Protein 2GTI (pdb70)

InterPro domains:
  IPR001205 RNA-directed RNA polymerase, C-terminal domain [PF00680] (4931-5223)
  IPR002589 Macro domain [PF01661] (1344-1450)
  IPR002589 Macro domain [PS51154] (1311-1482)
  IPR002589 Macro domain [SM00506] (1323-1453)
  IPR002705 Peptidase C30/C16, Betacoronavirus [PF01831] (1085-1332)
  IPR007094 RNA-directed RNA polymerase, catalytic domain [PS50507] (5062-5224)
  IPR008740 Peptidase C30, coronavirus [PF05409] (3362-3640)
  IPR008740 Peptidase C30, coronavirus [PS51442] (3334-3635)
  IPR008740 Peptidase C30, coronavirus [cd21666] (3337-3629)
  IPR009003 Peptidase S1, PA clan [SSF50494] (3334-3633)
  IPR009461 Non-structural protein NSP16, coronavirus-like [PF06460] (6879-7175)
  IPR009466 Non-structural protein 14, coronavirus [PF06471] (5984-6500)
  IPR009469 RNA-dependent RNA polymerase, N-terminal, coronavirus [PF06478] (4469-4816)
  IPR013016 Peptidase C16, coronavirus [PF08715] (1611-1913)
  IPR013016 Peptidase C16, coronavirus [PS51124] (1084-1333)
  IPR013016 Peptidase C16, coronavirus [PS51124] (1678-1937)
  IPR014822 Non-structural protein NSP9, coronavirus [PF08710] (4208-4317)
  IPR014822 Non-structural protein NSP9, coronavirus [PS51951] (4208-4317)
  IPR014828 Non-structural protein NSP7, coronavirus [PF08716] (3922-4010)
  IPR014828 Non-structural protein NSP7, coronavirus [PS51949] (3922-4010)

CATH classification: 3.30.160.820 (+1 more: 3.40.50.11580)

Organism: Murine coronavirus (strain A59) (NCBI:txid11142)

Nearest PDB structures (foldseek):
  2gti-assembly1_A  TM=1.002E+00  e=1.061E-73  Murine hepatitis virus strain A59
  2gth-assembly1_A  TM=1.001E+00  e=2.500E-69  Murine hepatitis virus strain A59
  9bih-assembly1_A  TM=9.359E-01  e=4.020E-42  Severe acute respiratory syndrome coronavirus 2
  6wlc-assembly1_B  TM=9.227E-01  e=9.226E-43  Severe acute respiratory syndrome coronavirus 2
  7n06-assembly1_D  TM=9.340E-01  e=7.243E-42  Severe acute respiratory syndrome coronavirus 2

Structure (mmCIF, N/CA/C/O backbone):
data_2GTI
#
_entry.id   2GTI
#
_cell.length_a   86.356
_cell.length_b   86.356
_cell.length_c   221.103
_cell.angle_alpha   90.00
_cell.angle_beta   90.00
_cell.angle_gamma   120.00
#
_symmetry.space_group_name_H-M   'P 63 2 2'
#
loop_
_entity.id
_entity.type
_entity.pdbx_description
1 polymer 'Replicase polyprotein 1ab'
2 non-polymer 'SULFATE ION'
3 non-polymer GLYCEROL
4 water water
#
loop_
_atom_site.group_PDB
_atom_site.id
_atom_site.type_symbol
_atom_site.label_atom_id
_atom_site.label_alt_id
_atom_site.label_comp_id
_atom_site.label_asym_id
_atom_site.label_entity_id
_atom_site.label_seq_id
_atom_site.pdbx_PDB_ins_code
_atom_site.Cartn_x
_atom_site.Cartn_y
_atom_site.Cartn_z
_atom_site.occupancy
_atom_site.B_iso_or_equiv
_atom_site.auth_seq_id
_atom_site.auth_comp_id
_atom_site.auth_asym_id
_atom_site.auth_atom_id
_atom_site.pdbx_PDB_model_num
ATOM 1 N N . SER A 1 1 ? 24.869 43.421 57.843 1.00 43.38 0 SER A N 1
ATOM 2 C CA . SER A 1 1 ? 24.022 42.453 58.601 1.00 42.39 0 SER A CA 1
ATOM 3 C C . SER A 1 1 ? 22.641 42.348 57.964 1.00 40.94 0 SER A C 1
ATOM 4 O O . SER A 1 1 ? 21.972 43.361 57.741 1.00 43.56 0 SER A O 1
ATOM 7 N N . SER A 1 2 ? 22.224 41.117 57.675 1.00 34.20 1 SER A N 1
ATOM 8 C CA . SER A 1 2 ? 20.927 40.856 57.054 1.00 30.66 1 SER A CA 1
ATOM 9 C C . SER A 1 2 ? 19.781 40.785 58.060 1.00 28.01 1 SER A C 1
ATOM 10 O O . SER A 1 2 ? 19.993 40.617 59.269 1.00 24.06 1 SER A O 1
ATOM 13 N N . LEU A 1 3 ? 18.563 40.900 57.541 1.00 25.69 2 LEU A N 1
ATOM 14 C CA . LEU A 1 3 ? 17.363 40.829 58.362 1.00 24.47 2 LEU A CA 1
ATOM 15 C C . LEU A 1 3 ? 17.341 39.537 59.192 1.00 24.52 2 LEU A C 1
ATOM 16 O O . LEU A 1 3 ? 17.218 39.578 60.421 1.00 24.53 2 LEU A O 1
ATOM 21 N N . GLU A 1 4 ? 17.467 38.397 58.519 1.00 22.77 3 GLU A N 1
ATOM 22 C CA . GLU A 1 4 ? 17.457 37.095 59.189 1.00 24.40 3 GLU A CA 1
ATOM 23 C C . GLU A 1 4 ? 18.509 36.939 60.280 1.00 24.82 3 GLU A C 1
ATOM 24 O O . GLU A 1 4 ? 18.237 36.325 61.320 1.00 24.23 3 GLU A O 1
ATOM 30 N N . ASN A 1 5 ? 19.705 37.483 60.045 1.00 23.72 4 ASN A N 1
ATOM 31 C CA . ASN A 1 5 ? 20.794 37.399 61.020 1.00 23.80 4 ASN A CA 1
ATOM 32 C C . ASN A 1 5 ? 20.506 38.334 62.192 1.00 22.71 4 ASN A C 1
ATOM 33 O O . ASN A 1 5 ? 20.716 37.974 63.348 1.00 21.61 4 ASN A O 1
ATOM 38 N N . VAL A 1 6 ? 20.034 39.539 61.877 1.00 23.16 5 VAL A N 1
ATOM 39 C CA . VAL A 1 6 ? 19.680 40.523 62.891 1.00 21.32 5 VAL A CA 1
ATOM 40 C C . VAL A 1 6 ? 18.609 39.949 63.822 1.00 22.01 5 VAL A C 1
ATOM 41 O O . VAL A 1 6 ? 18.708 40.053 65.048 1.00 22.39 5 VAL A O 1
ATOM 45 N N . VAL A 1 7 ? 17.577 39.358 63.233 1.00 21.08 6 VAL A N 1
ATOM 46 C CA . VAL A 1 7 ? 16.501 38.775 64.018 1.00 23.29 6 VAL A CA 1
ATOM 47 C C . VAL A 1 7 ? 17.026 37.590 64.843 1.00 23.38 6 VAL A C 1
ATOM 48 O O . VAL A 1 7 ? 16.608 37.386 65.978 1.00 22.78 6 VAL A O 1
ATOM 52 N N . TYR A 1 8 ? 17.945 36.822 64.265 1.00 22.89 7 TYR A N 1
ATOM 53 C CA . TYR A 1 8 ? 18.534 35.686 64.961 1.00 23.88 7 TYR A CA 1
ATOM 54 C C . TYR A 1 8 ? 19.281 36.200 66.182 1.00 23.78 7 TYR A C 1
ATOM 55 O O . TYR A 1 8 ? 19.196 35.613 67.256 1.00 21.50 7 TYR A O 1
ATOM 64 N N . ASN A 1 9 ? 20.022 37.294 66.006 1.00 24.82 8 ASN A N 1
ATOM 65 C CA . ASN A 1 9 ? 20.771 37.888 67.110 1.00 25.54 8 ASN A CA 1
ATOM 66 C C . ASN A 1 9 ? 19.807 38.432 68.174 1.00 26.29 8 ASN A C 1
ATOM 67 O O . ASN A 1 9 ? 19.981 38.187 69.371 1.00 24.24 8 ASN A O 1
ATOM 72 N N . LEU A 1 10 ? 18.791 39.171 67.736 1.00 27.12 9 LEU A N 1
ATOM 73 C CA . LEU A 1 10 ? 17.825 39.748 68.664 1.00 28.37 9 LEU A CA 1
ATOM 74 C C . LEU A 1 10 ? 17.162 38.661 69.508 1.00 29.57 9 LEU A C 1
ATOM 75 O O . LEU A 1 10 ? 17.037 38.798 70.720 1.00 31.55 9 LEU A O 1
ATOM 80 N N . VAL A 1 11 ? 16.748 37.574 68.867 1.00 30.06 10 VAL A N 1
ATOM 81 C CA . VAL A 1 11 ? 16.101 36.483 69.584 1.00 31.39 10 VAL A CA 1
ATOM 82 C C . VAL A 1 11 ? 17.005 35.720 70.555 1.00 31.74 10 VAL A C 1
ATOM 83 O O . VAL A 1 11 ? 16.574 35.390 71.657 1.00 32.53 10 VAL A O 1
ATOM 87 N N . ASN A 1 12 ? 18.252 35.450 70.168 1.00 31.66 11 ASN A N 1
ATOM 88 C CA . ASN A 1 12 ? 19.157 34.691 71.034 1.00 32.71 11 ASN A CA 1
ATOM 89 C C . ASN A 1 12 ? 20.066 35.466 71.988 1.00 33.94 11 ASN A C 1
ATOM 90 O O . ASN A 1 12 ? 20.502 34.921 73.005 1.00 33.61 11 ASN A O 1
ATOM 95 N N . ALA A 1 13 ? 20.362 36.720 71.671 1.00 33.15 12 ALA A N 1
ATOM 96 C CA . ALA A 1 13 ? 21.244 37.511 72.518 1.00 32.40 12 ALA A CA 1
ATOM 97 C C . ALA A 1 13 ? 20.591 38.782 73.059 1.00 32.07 12 ALA A C 1
ATOM 98 O O . ALA A 1 13 ? 21.140 39.451 73.930 1.00 33.95 12 ALA A O 1
ATOM 100 N N . GLY A 1 14 ? 19.414 39.117 72.555 1.00 31.49 13 GLY A N 1
ATOM 101 C CA . GLY A 1 14 ? 18.759 40.319 73.032 1.00 30.28 13 GLY A CA 1
ATOM 102 C C . GLY A 1 14 ? 19.238 41.553 72.290 1.00 30.19 13 GLY A C 1
ATOM 103 O O . GLY A 1 14 ? 18.615 42.615 72.376 1.00 29.76 13 GLY A O 1
ATOM 104 N N . HIS A 1 15 ? 20.350 41.414 71.570 1.00 28.53 14 HIS A N 1
ATOM 105 C CA . HIS A 1 15 ? 20.915 42.509 70.777 1.00 30.41 14 HIS A CA 1
ATOM 106 C C . HIS A 1 15 ? 21.916 41.924 69.787 1.00 29.63 14 HIS A C 1
ATOM 107 O O . HIS A 1 15 ? 22.231 40.738 69.846 1.00 29.98 14 HIS A O 1
ATOM 114 N N . PHE A 1 16 ? 22.428 42.752 68.888 1.00 29.45 15 PHE A N 1
ATOM 115 C CA . PHE A 1 16 ? 23.369 42.272 67.883 1.00 31.60 15 PHE A CA 1
ATOM 116 C C . PHE A 1 16 ? 24.751 41.945 68.451 1.00 32.85 15 PHE A C 1
ATOM 117 O O . PHE A 1 16 ? 25.479 42.838 68.887 1.00 30.83 15 PHE A O 1
ATOM 125 N N . ASP A 1 17 ? 25.098 40.661 68.427 1.00 35.34 16 ASP A N 1
ATOM 126 C CA . ASP A 1 17 ? 26.377 40.160 68.930 1.00 38.91 16 ASP A CA 1
ATOM 127 C C . ASP A 1 17 ? 27.384 39.960 67.813 1.00 39.41 16 ASP A C 1
ATOM 128 O O . ASP A 1 17 ? 28.588 39.909 68.056 1.00 41.03 16 ASP A O 1
ATOM 133 N N . GLY A 1 18 ? 26.886 39.831 66.589 1.00 37.90 17 GLY A N 1
ATOM 134 C CA . GLY A 1 18 ? 27.764 39.610 65.457 1.00 37.03 17 GLY A CA 1
ATOM 135 C C . GLY A 1 18 ? 27.849 38.117 65.191 1.00 37.14 17 GLY A C 1
ATOM 136 O O . GLY A 1 18 ? 28.558 37.671 64.290 1.00 37.58 17 GLY A O 1
ATOM 137 N N . ARG A 1 19 ? 27.115 37.344 65.986 1.00 35.97 18 ARG A N 1
ATOM 138 C CA . ARG A 1 19 ? 27.094 35.896 65.850 1.00 34.96 18 ARG A CA 1
ATOM 139 C C . ARG A 1 19 ? 26.372 35.480 64.574 1.00 34.96 18 ARG A C 1
ATOM 140 O O . ARG A 1 19 ? 25.495 36.196 64.085 1.00 33.93 18 ARG A O 1
ATOM 148 N N . ALA A 1 20 ? 26.741 34.315 64.048 1.00 33.29 19 ALA A N 1
ATOM 149 C CA . ALA A 1 20 ? 26.147 33.793 62.826 1.00 32.91 19 ALA A CA 1
ATOM 150 C C . ALA A 1 20 ? 24.863 33.036 63.120 1.00 33.10 19 ALA A C 1
ATOM 151 O O . ALA A 1 20 ? 24.663 32.536 64.228 1.00 33.07 19 ALA A O 1
ATOM 153 N N . GLY A 1 21 ? 23.998 32.953 62.114 1.00 32.15 20 GLY A N 1
ATOM 154 C CA . GLY A 1 21 ? 22.729 32.266 62.269 1.00 31.01 20 GLY A CA 1
ATOM 155 C C . GLY A 1 21 ? 21.612 33.019 61.566 1.00 30.38 20 GLY A C 1
ATOM 156 O O . GLY A 1 21 ? 21.755 34.203 61.248 1.00 30.42 20 GLY A O 1
ATOM 157 N N . GLU A 1 22 ? 20.497 32.333 61.332 1.00 29.14 21 GLU A N 1
ATOM 158 C CA . GLU A 1 22 ? 19.351 32.928 60.657 1.00 28.86 21 GLU A CA 1
ATOM 159 C C . GLU A 1 22 ? 18.022 32.355 61.121 1.00 28.48 21 GLU A C 1
ATOM 160 O O . GLU A 1 22 ? 17.910 31.173 61.423 1.00 27.38 21 GLU A O 1
ATOM 166 N N . LEU A 1 23 ? 17.012 33.215 61.161 1.00 27.66 22 LEU A N 1
ATOM 167 C CA . LEU A 1 23 ? 15.668 32.823 61.555 1.00 27.58 22 LEU A CA 1
ATOM 168 C C . LEU A 1 23 ? 14.737 33.270 60.436 1.00 26.93 22 LEU A C 1
ATOM 169 O O . LEU A 1 23 ? 14.830 34.407 59.971 1.00 27.35 22 LEU A O 1
ATOM 174 N N . PRO A 1 24 ? 13.841 32.383 59.973 1.00 24.01 23 PRO A N 1
ATOM 175 C CA . PRO A 1 24 ? 12.933 32.810 58.899 1.00 23.43 23 PRO A CA 1
ATOM 176 C C . PRO A 1 24 ? 12.110 33.982 59.438 1.00 22.26 23 PRO A C 1
ATOM 177 O O . PRO A 1 24 ? 11.612 33.918 60.569 1.00 20.48 23 PRO A O 1
ATOM 181 N N . CYS A 1 25 ? 11.976 35.037 58.633 1.00 23.47 24 CYS A N 1
ATOM 182 C CA . CYS A 1 25 ? 11.233 36.234 59.032 1.00 24.14 24 CYS A CA 1
ATOM 183 C C . CYS A 1 25 ? 10.209 36.712 58.022 1.00 22.25 24 CYS A C 1
ATOM 184 O O . CYS A 1 25 ? 10.253 36.382 56.839 1.00 22.04 24 CYS A O 1
ATOM 187 N N . ALA A 1 26 ? 9.304 37.541 58.513 1.00 21.84 25 ALA A N 1
ATOM 188 C CA . ALA A 1 26 ? 8.274 38.136 57.689 1.00 22.37 25 ALA A CA 1
ATOM 189 C C . ALA A 1 26 ? 8.070 39.549 58.225 1.00 21.62 25 ALA A C 1
ATOM 190 O O . ALA A 1 26 ? 8.002 39.761 59.439 1.00 20.60 25 ALA A O 1
ATOM 192 N N . VAL A 1 27 ? 8.028 40.517 57.320 1.00 20.36 26 VAL A N 1
ATOM 193 C CA . VAL A 1 27 ? 7.789 41.896 57.707 1.00 20.19 26 VAL A CA 1
ATOM 194 C C . VAL A 1 27 ? 6.354 42.207 57.277 1.00 20.02 26 VAL A C 1
ATOM 195 O O . VAL A 1 27 ? 5.999 42.038 56.108 1.00 17.23 26 VAL A O 1
ATOM 199 N N . ILE A 1 28 ? 5.523 42.633 58.223 1.00 21.09 27 ILE A N 1
ATOM 200 C CA . ILE A 1 28 ? 4.131 42.974 57.921 1.00 21.63 27 ILE A CA 1
ATOM 201 C C . ILE A 1 28 ? 3.776 44.290 58.602 1.00 22.59 27 ILE A C 1
ATOM 202 O O . ILE A 1 28 ? 3.569 44.325 59.818 1.00 23.37 27 ILE A O 1
ATOM 207 N N . GLY A 1 29 ? 3.703 45.369 57.821 1.00 22.57 28 GLY A N 1
ATOM 208 C CA . GLY A 1 29 ? 3.403 46.672 58.395 1.00 22.57 28 GLY A CA 1
ATOM 209 C C . GLY A 1 29 ? 4.541 47.049 59.336 1.00 23.82 28 GLY A C 1
ATOM 210 O O . GLY A 1 29 ? 5.700 47.083 58.927 1.00 20.60 28 GLY A O 1
ATOM 211 N N . GLU A 1 30 ? 4.240 47.323 60.599 1.00 24.20 29 GLU A N 1
ATOM 212 C CA . GLU A 1 30 ? 5.317 47.667 61.514 1.00 26.95 29 GLU A CA 1
ATOM 213 C C . GLU A 1 30 ? 5.737 46.467 62.360 1.00 24.68 29 GLU A C 1
ATOM 214 O O . GLU A 1 30 ? 6.502 46.600 63.309 1.00 24.55 29 GLU A O 1
ATOM 220 N N . LYS A 1 31 ? 5.249 45.291 61.974 1.00 24.79 30 LYS A N 1
ATOM 221 C CA . LYS A 1 31 ? 5.538 44.035 62.666 1.00 21.72 30 LYS A CA 1
ATOM 222 C C . LYS A 1 31 ? 6.641 43.213 62.007 1.00 21.31 30 LYS A C 1
ATOM 223 O O . LYS A 1 31 ? 6.663 43.057 60.780 1.00 19.91 30 LYS A O 1
ATOM 229 N N . VAL A 1 32 ? 7.557 42.695 62.823 1.00 20.74 31 VAL A N 1
ATOM 230 C CA . VAL A 1 32 ? 8.601 41.796 62.331 1.00 21.33 31 VAL A CA 1
ATOM 231 C C . VAL A 1 32 ? 8.225 40.449 62.957 1.00 22.34 31 VAL A C 1
ATOM 232 O O . VAL A 1 32 ? 8.173 40.327 64.186 1.00 21.14 31 VAL A O 1
ATOM 236 N N . ILE A 1 33 ? 7.948 39.458 62.114 1.00 22.50 32 ILE A N 1
ATOM 237 C CA . ILE A 1 33 ? 7.543 38.129 62.570 1.00 24.95 32 ILE A CA 1
ATOM 238 C C . ILE A 1 33 ? 8.634 37.098 62.355 1.00 25.39 32 ILE A C 1
ATOM 239 O O . ILE A 1 33 ? 9.138 36.952 61.242 1.00 28.07 32 ILE A O 1
ATOM 244 N N . ALA A 1 34 ? 8.998 36.379 63.411 1.00 23.90 33 ALA A N 1
ATOM 245 C CA . ALA A 1 34 ? 10.018 35.344 63.292 1.00 24.02 33 ALA A CA 1
ATOM 246 C C . ALA A 1 34 ? 9.358 33.994 63.460 1.00 25.42 33 ALA A C 1
ATOM 247 O O . ALA A 1 34 ? 8.423 33.854 64.245 1.00 24.48 33 ALA A O 1
ATOM 249 N N . LYS A 1 35 ? 9.835 33.007 62.712 1.00 28.87 34 LYS A N 1
ATOM 250 C CA . LYS A 1 35 ? 9.300 31.662 62.822 1.00 31.93 34 LYS A CA 1
ATOM 251 C C . LYS A 1 35 ? 10.219 30.942 63.799 1.00 33.20 34 LYS A C 1
ATOM 252 O O . LYS A 1 35 ? 11.370 30.642 63.484 1.00 34.03 34 LYS A O 1
ATOM 258 N N . ILE A 1 36 ? 9.711 30.697 64.999 1.00 33.42 35 ILE A N 1
ATOM 259 C CA . ILE A 1 36 ? 10.481 30.029 66.035 1.00 37.47 35 ILE A CA 1
ATOM 260 C C . ILE A 1 36 ? 9.790 28.731 66.433 1.00 38.94 35 ILE A C 1
ATOM 261 O O . ILE A 1 36 ? 8.656 28.748 66.905 1.00 39.59 35 ILE A O 1
ATOM 266 N N . GLN A 1 37 ? 10.481 27.611 66.239 1.00 41.91 36 GLN A N 1
ATOM 267 C CA . GLN A 1 37 ? 9.928 26.302 66.555 1.00 43.78 36 GLN A CA 1
ATOM 268 C C . GLN A 1 37 ? 8.622 26.122 65.794 1.00 43.97 36 GLN A C 1
ATOM 269 O O . GLN A 1 37 ? 7.608 25.712 66.363 1.00 45.55 36 GLN A O 1
ATOM 275 N N . ASN A 1 38 ? 8.659 26.448 64.505 1.00 42.50 37 ASN A N 1
ATOM 276 C CA . ASN A 1 38 ? 7.502 26.329 63.625 1.00 41.02 37 ASN A CA 1
ATOM 277 C C . ASN A 1 38 ? 6.314 27.196 64.045 1.00 38.60 37 ASN A C 1
ATOM 278 O O . ASN A 1 38 ? 5.195 27.005 63.564 1.00 38.92 37 ASN A O 1
ATOM 283 N N . GLU A 1 39 ? 6.562 28.146 64.940 1.00 35.54 38 GLU A N 1
ATOM 284 C CA . GLU A 1 39 ? 5.520 29.050 65.422 1.00 32.03 38 GLU A CA 1
ATOM 285 C C . GLU A 1 39 ? 5.884 30.471 64.990 1.00 30.05 38 GLU A C 1
ATOM 286 O O . GLU A 1 39 ? 7.061 30.821 64.943 1.00 29.40 38 GLU A O 1
ATOM 292 N N . ASP A 1 40 ? 4.883 31.287 64.678 1.00 28.31 39 ASP A N 1
ATOM 293 C CA . ASP A 1 40 ? 5.139 32.669 64.267 1.00 28.53 39 ASP A CA 1
ATOM 294 C C . ASP A 1 40 ? 4.941 33.621 65.437 1.00 28.03 39 ASP A C 1
ATOM 295 O O . ASP A 1 40 ? 3.876 33.656 66.048 1.00 28.02 39 ASP A O 1
ATOM 300 N N . VAL A 1 41 ? 5.973 34.400 65.743 1.00 27.19 40 VAL A N 1
ATOM 301 C CA . VAL A 1 41 ? 5.905 35.338 66.856 1.00 26.52 40 VAL A CA 1
ATOM 302 C C . VAL A 1 41 ? 6.426 36.727 66.502 1.00 26.29 40 VAL A C 1
ATOM 303 O O . VAL A 1 41 ? 7.454 36.868 65.834 1.00 23.30 40 VAL A O 1
ATOM 307 N N . VAL A 1 42 ? 5.700 37.752 66.938 1.00 26.68 41 VAL A N 1
ATOM 308 C CA . VAL A 1 42 ? 6.109 39.131 66.693 1.00 26.56 41 VAL A CA 1
ATOM 309 C C . VAL A 1 42 ? 7.243 39.461 67.661 1.00 26.43 41 VAL A C 1
ATOM 310 O O . VAL A 1 42 ? 7.052 39.451 68.877 1.00 27.31 41 VAL A O 1
ATOM 314 N N . VAL A 1 43 ? 8.422 39.742 67.119 1.00 23.76 42 VAL A N 1
ATOM 315 C CA . VAL A 1 43 ? 9.588 40.060 67.934 1.00 22.32 42 VAL A CA 1
ATOM 316 C C . VAL A 1 43 ? 9.913 41.555 67.956 1.00 23.48 42 VAL A C 1
ATOM 317 O O . VAL A 1 43 ? 10.728 41.998 68.760 1.00 26.04 42 VAL A O 1
ATOM 321 N N . PHE A 1 44 ? 9.276 42.330 67.080 1.00 23.21 43 PHE A N 1
ATOM 322 C CA . PHE A 1 44 ? 9.521 43.771 67.021 1.00 22.94 43 PHE A CA 1
ATOM 323 C C . PHE A 1 44 ? 8.341 44.531 66.424 1.00 22.40 43 PHE A C 1
ATOM 324 O O . PHE A 1 44 ? 7.738 44.098 65.445 1.00 19.90 43 PHE A O 1
ATOM 332 N N . LYS A 1 45 ? 8.037 45.678 67.026 1.00 22.62 44 LYS A N 1
ATOM 333 C CA . LYS A 1 45 ? 6.938 46.543 66.604 1.00 24.03 44 LYS A CA 1
ATOM 334 C C . LYS A 1 45 ? 7.561 47.913 66.318 1.00 22.64 44 LYS A C 1
ATOM 335 O O . LYS A 1 45 ? 8.071 48.577 67.220 1.00 16.70 44 LYS A O 1
ATOM 341 N N . ASN A 1 46 ? 7.508 48.322 65.056 1.00 20.82 45 ASN A N 1
ATOM 342 C CA . ASN A 1 46 ? 8.110 49.569 64.620 1.00 23.28 45 ASN A CA 1
ATOM 343 C C . ASN A 1 46 ? 7.315 50.841 64.886 1.00 24.36 45 ASN A C 1
ATOM 344 O O . ASN A 1 46 ? 6.261 51.071 64.288 1.00 23.95 45 ASN A O 1
ATOM 349 N N . ASN A 1 47 ? 7.844 51.671 65.777 1.00 27.83 46 ASN A N 1
ATOM 350 C CA . ASN A 1 47 ? 7.231 52.949 66.105 1.00 30.37 46 ASN A CA 1
ATOM 351 C C . ASN A 1 47 ? 8.237 54.038 65.753 1.00 29.88 46 ASN A C 1
ATOM 352 O O . ASN A 1 47 ? 8.225 55.132 66.311 1.00 30.16 46 ASN A O 1
ATOM 357 N N . THR A 1 48 ? 9.113 53.719 64.811 1.00 29.37 47 THR A N 1
ATOM 358 C CA . THR A 1 48 ? 10.127 54.661 64.371 1.00 29.48 47 THR A CA 1
ATOM 359 C C . THR A 1 48 ? 9.746 55.194 62.993 1.00 30.74 47 THR A C 1
ATOM 360 O O . THR A 1 48 ? 8.770 54.746 62.390 1.00 30.08 47 THR A O 1
ATOM 364 N N . PRO A 1 49 ? 10.507 56.172 62.482 1.00 31.45 48 PRO A N 1
ATOM 365 C CA . PRO A 1 49 ? 10.221 56.739 61.161 1.00 30.76 48 PRO A CA 1
ATOM 366 C C . PRO A 1 49 ? 10.914 55.949 60.053 1.00 29.96 48 PRO A C 1
ATOM 367 O O . PRO A 1 49 ? 10.787 56.276 58.876 1.00 29.76 48 PRO A O 1
ATOM 371 N N . PHE A 1 50 ? 11.637 54.903 60.444 1.00 29.49 49 PHE A N 1
ATOM 372 C CA . PHE A 1 50 ? 12.381 54.059 59.504 1.00 28.16 49 PHE A CA 1
ATOM 373 C C . PHE A 1 50 ? 11.589 52.868 58.970 1.00 26.15 49 PHE A C 1
ATOM 374 O O . PHE A 1 50 ? 10.581 52.463 59.554 1.00 24.85 49 PHE A O 1
ATOM 382 N N . PRO A 1 51 ? 12.039 52.296 57.837 1.00 24.60 50 PRO A N 1
ATOM 383 C CA . PRO A 1 51 ? 11.339 51.133 57.283 1.00 23.65 50 PRO A CA 1
ATOM 384 C C . PRO A 1 51 ? 11.445 50.059 58.377 1.00 22.36 50 PRO A C 1
ATOM 385 O O . PRO A 1 51 ? 12.449 49.995 59.092 1.00 21.53 50 PRO A O 1
ATOM 389 N N . THR A 1 52 ? 10.419 49.232 58.512 1.00 19.83 51 THR A N 1
ATOM 390 C CA . THR A 1 52 ? 10.391 48.210 59.555 1.00 20.36 51 THR A CA 1
ATOM 391 C C . THR A 1 52 ? 11.630 47.314 59.672 1.00 20.82 51 THR A C 1
ATOM 392 O O . THR A 1 52 ? 12.167 47.135 60.775 1.00 19.04 51 THR A O 1
ATOM 396 N N . ASN A 1 53 ? 12.096 46.771 58.552 1.00 19.95 52 ASN A N 1
ATOM 397 C CA . ASN A 1 53 ? 13.258 45.895 58.575 1.00 20.29 52 ASN A CA 1
ATOM 398 C C . ASN A 1 53 ? 14.500 46.667 58.997 1.00 22.03 52 ASN A C 1
ATOM 399 O O . ASN A 1 53 ? 15.405 46.103 59.607 1.00 22.28 52 ASN A O 1
ATOM 404 N N . VAL A 1 54 ? 14.545 47.959 58.676 1.00 22.02 53 VAL A N 1
ATOM 405 C CA . VAL A 1 54 ? 15.694 48.781 59.052 1.00 23.24 53 VAL A CA 1
ATOM 406 C C . VAL A 1 54 ? 15.615 49.126 60.544 1.00 22.45 53 VAL A C 1
ATOM 407 O O . VAL A 1 54 ? 16.635 49.186 61.240 1.00 22.32 53 VAL A O 1
ATOM 411 N N . ALA A 1 55 ? 14.396 49.346 61.023 1.00 22.21 54 ALA A N 1
ATOM 412 C CA . ALA A 1 55 ? 14.159 49.692 62.420 1.00 22.32 54 ALA A CA 1
ATOM 413 C C . ALA A 1 55 ? 14.582 48.591 63.389 1.00 21.89 54 ALA A C 1
ATOM 414 O O . ALA A 1 55 ? 15.146 48.872 64.444 1.00 22.31 54 ALA A O 1
ATOM 416 N N . VAL A 1 56 ? 14.314 47.338 63.037 1.00 22.77 55 VAL A N 1
ATOM 417 C CA . VAL A 1 56 ? 14.681 46.237 63.918 1.00 20.77 55 VAL A CA 1
ATOM 418 C C . VAL A 1 56 ? 16.197 46.059 63.960 1.00 21.44 55 VAL A C 1
ATOM 419 O O . VAL A 1 56 ? 16.754 45.630 64.976 1.00 21.98 55 VAL A O 1
ATOM 423 N N . GLU A 1 57 ? 16.871 46.401 62.867 1.00 21.41 56 GLU A N 1
ATOM 424 C CA . GLU A 1 57 ? 18.325 46.292 62.837 1.00 22.11 56 GLU A CA 1
ATOM 425 C C . GLU A 1 57 ? 18.921 47.338 63.776 1.00 21.45 56 GLU A C 1
ATOM 426 O O . GLU A 1 57 ? 19.873 47.059 64.500 1.00 19.29 56 GLU A O 1
ATOM 432 N N . LEU A 1 58 ? 18.352 48.542 63.747 1.00 21.17 57 LEU A N 1
ATOM 433 C CA . LEU A 1 58 ? 18.825 49.641 64.589 1.00 22.45 57 LEU A CA 1
ATOM 434 C C . LEU A 1 58 ? 18.557 49.368 66.060 1.00 21.75 57 LEU A C 1
ATOM 435 O O . LEU A 1 58 ? 19.366 49.711 66.919 1.00 21.64 57 LEU A O 1
ATOM 440 N N . PHE A 1 59 ? 17.411 48.767 66.354 1.00 21.55 58 PHE A N 1
ATOM 441 C CA . PHE A 1 59 ? 17.086 48.454 67.737 1.00 21.96 58 PHE A CA 1
ATOM 442 C C . PHE A 1 59 ? 18.048 47.365 68.231 1.00 21.27 58 PHE A C 1
ATOM 443 O O . PHE A 1 59 ? 18.594 47.452 69.328 1.00 20.70 58 PHE A O 1
ATOM 451 N N . ALA A 1 60 ? 18.260 46.342 67.409 1.00 21.75 59 ALA A N 1
ATOM 452 C CA . ALA A 1 60 ? 19.154 45.251 67.787 1.00 21.17 59 ALA A CA 1
ATOM 453 C C . ALA A 1 60 ? 20.571 45.760 68.032 1.00 20.64 59 ALA A C 1
ATOM 454 O O . ALA A 1 60 ? 21.292 45.215 68.862 1.00 20.41 59 ALA A O 1
ATOM 456 N N . LYS A 1 61 ? 20.965 46.811 67.319 1.00 19.86 60 LYS A N 1
ATOM 457 C CA . LYS A 1 61 ? 22.308 47.353 67.474 1.00 21.69 60 LYS A CA 1
ATOM 458 C C . LYS A 1 61 ? 22.398 48.439 68.534 1.00 22.67 60 LYS A C 1
ATOM 459 O O . LYS A 1 61 ? 23.445 49.042 68.725 1.00 22.02 60 LYS A O 1
ATOM 465 N N . ARG A 1 62 ? 21.292 48.680 69.225 1.00 22.97 61 ARG A N 1
ATOM 466 C CA . ARG A 1 62 ? 21.250 49.698 70.258 1.00 23.55 61 ARG A CA 1
ATOM 467 C C . ARG A 1 62 ? 22.321 49.469 71.320 1.00 24.71 61 ARG A C 1
ATOM 468 O O . ARG A 1 62 ? 22.747 48.338 71.580 1.00 21.29 61 ARG A O 1
ATOM 476 N N . SER A 1 63 ? 22.747 50.561 71.935 1.00 22.85 62 SER A N 1
ATOM 477 C CA . SER A 1 63 ? 23.737 50.490 72.991 1.00 26.47 62 SER A CA 1
ATOM 478 C C . SER A 1 63 ? 23.106 49.867 74.228 1.00 23.91 62 SER A C 1
ATOM 479 O O . SER A 1 63 ? 22.022 50.271 74.641 1.00 24.45 62 SER A O 1
ATOM 482 N N . ILE A 1 64 ? 23.764 48.871 74.811 1.00 23.69 63 ILE A N 1
ATOM 483 C CA . ILE A 1 64 ? 23.226 48.254 76.022 1.00 24.00 63 ILE A CA 1
ATOM 484 C C . ILE A 1 64 ? 24.127 48.540 77.218 1.00 24.03 63 ILE A C 1
ATOM 485 O O . ILE A 1 64 ? 24.019 47.906 78.267 1.00 23.44 63 ILE A O 1
ATOM 490 N N . ARG A 1 65 ? 25.024 49.507 77.050 1.00 23.40 64 ARG A N 1
ATOM 491 C CA . ARG A 1 65 ? 25.926 49.908 78.122 1.00 23.47 64 ARG A CA 1
ATOM 492 C C . ARG A 1 65 ? 25.367 51.231 78.672 1.00 22.24 64 ARG A C 1
ATOM 493 O O . ARG A 1 65 ? 24.577 51.905 78.002 1.00 20.77 64 ARG A O 1
ATOM 501 N N . PRO A 1 66 ? 25.762 51.616 79.897 1.00 21.09 65 PRO A N 1
ATOM 502 C CA . PRO A 1 66 ? 25.269 52.865 80.492 1.00 19.79 65 PRO A CA 1
ATOM 503 C C . PRO A 1 66 ? 25.836 54.090 79.781 1.00 20.29 65 PRO A C 1
ATOM 504 O O . PRO A 1 66 ? 27.012 54.104 79.403 1.00 20.28 65 PRO A O 1
ATOM 508 N N . HIS A 1 67 ? 25.009 55.119 79.616 1.00 19.90 66 HIS A N 1
ATOM 509 C CA . HIS A 1 67 ? 25.439 56.351 78.959 1.00 19.71 66 HIS A CA 1
ATOM 510 C C . HIS A 1 67 ? 24.682 57.547 79.534 1.00 19.97 66 HIS A C 1
ATOM 511 O O . HIS A 1 67 ? 23.644 57.378 80.185 1.00 21.69 66 HIS A O 1
ATOM 518 N N . PRO A 1 68 ? 25.206 58.771 79.325 1.00 18.85 67 PRO A N 1
ATOM 519 C CA . PRO A 1 68 ? 24.563 59.988 79.827 1.00 18.23 67 PRO A CA 1
ATOM 520 C C . PRO A 1 68 ? 23.138 60.076 79.312 1.00 20.94 67 PRO A C 1
ATOM 521 O O . PRO A 1 68 ? 22.862 59.700 78.164 1.00 19.70 67 PRO A O 1
ATOM 525 N N . GLU A 1 69 ? 22.232 60.577 80.148 1.00 21.45 68 GLU A N 1
ATOM 526 C CA . GLU A 1 69 ? 20.843 60.708 79.737 1.00 22.04 68 GLU A CA 1
ATOM 527 C C . GLU A 1 69 ? 20.751 61.548 78.483 1.00 21.51 68 GLU A C 1
ATOM 528 O O . GLU A 1 69 ? 21.445 62.554 78.342 1.00 21.82 68 GLU A O 1
ATOM 534 N N . LEU A 1 70 ? 19.879 61.127 77.575 1.00 21.41 69 LEU A N 1
ATOM 535 C CA . LEU A 1 70 ? 19.714 61.790 76.291 1.00 21.00 69 LEU A CA 1
ATOM 536 C C . LEU A 1 70 ? 19.375 63.278 76.307 1.00 22.09 69 LEU A C 1
ATOM 537 O O . LEU A 1 70 ? 19.677 63.996 75.346 1.00 20.51 69 LEU A O 1
ATOM 542 N N . LYS A 1 71 ? 18.751 63.753 77.379 1.00 19.94 70 LYS A N 1
ATOM 543 C CA . LYS A 1 71 ? 18.408 65.164 77.441 1.00 19.75 70 LYS A CA 1
ATOM 544 C C . LYS A 1 71 ? 19.672 66.021 77.401 1.00 19.39 70 LYS A C 1
ATOM 545 O O . LYS A 1 71 ? 19.640 67.169 76.957 1.00 19.11 70 LYS A O 1
ATOM 551 N N . LEU A 1 72 ? 20.784 65.454 77.857 1.00 19.15 71 LEU A N 1
ATOM 552 C CA . LEU A 1 72 ? 22.059 66.171 77.856 1.00 20.17 71 LEU A CA 1
ATOM 553 C C . LEU A 1 72 ? 22.563 66.348 76.422 1.00 21.58 71 LEU A C 1
ATOM 554 O O . LEU A 1 72 ? 23.017 67.428 76.041 1.00 23.42 71 LEU A O 1
ATOM 559 N N . PHE A 1 73 ? 22.486 65.286 75.628 1.00 22.57 72 PHE A N 1
ATOM 560 C CA . PHE A 1 73 ? 22.935 65.365 74.245 1.00 22.16 72 PHE A CA 1
ATOM 561 C C . PHE A 1 73 ? 22.064 66.315 73.446 1.00 22.17 72 PHE A C 1
ATOM 562 O O . 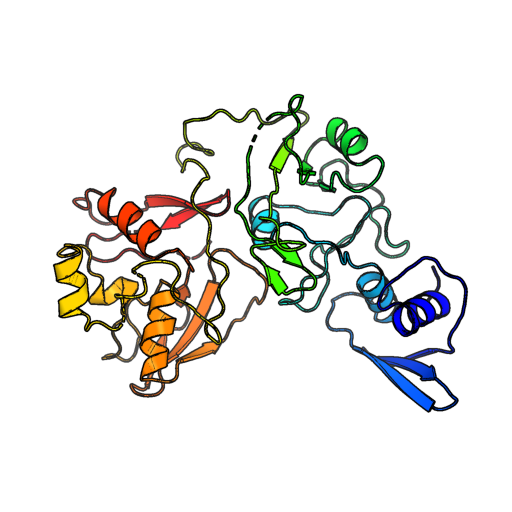PHE A 1 73 ? 22.570 67.055 72.605 1.00 22.08 72 PHE A O 1
ATOM 570 N N . ARG A 1 74 ? 20.759 66.308 73.718 1.00 22.02 73 ARG A N 1
ATOM 571 C CA . ARG A 1 74 ? 19.849 67.222 73.032 1.00 21.62 73 ARG A CA 1
ATOM 572 C C . ARG A 1 74 ? 20.271 68.651 73.373 1.00 21.42 73 ARG A C 1
ATOM 573 O O . ARG A 1 74 ? 20.333 69.516 72.498 1.00 21.28 73 ARG A O 1
ATOM 581 N N . ASN A 1 75 ? 20.581 68.883 74.647 1.00 20.16 74 ASN A N 1
ATOM 582 C CA . ASN A 1 75 ? 21.018 70.194 75.109 1.00 21.13 74 ASN A CA 1
ATOM 583 C C . ASN A 1 75 ? 22.349 70.575 74.440 1.00 22.42 74 ASN A C 1
ATOM 584 O O . ASN A 1 75 ? 22.641 71.758 74.259 1.00 21.97 74 ASN A O 1
ATOM 589 N N . LEU A 1 76 ? 23.151 69.576 74.073 1.00 22.86 75 LEU A N 1
ATOM 590 C CA . LEU A 1 76 ? 24.429 69.826 73.408 1.00 22.20 75 LEU A CA 1
ATOM 591 C C . LEU A 1 76 ? 24.264 69.805 71.886 1.00 25.21 75 LEU A C 1
ATOM 592 O O . LEU A 1 76 ? 25.237 69.962 71.138 1.00 24.87 75 LEU A O 1
ATOM 597 N N . ASN A 1 77 ? 23.027 69.600 71.438 1.00 23.18 76 ASN A N 1
ATOM 598 C CA . ASN A 1 77 ? 22.707 69.580 70.012 1.00 23.88 76 ASN A CA 1
ATOM 599 C C . ASN A 1 77 ? 23.421 68.503 69.199 1.00 23.57 76 ASN A C 1
ATOM 600 O O . ASN A 1 77 ? 23.897 68.774 68.091 1.00 22.18 76 ASN A O 1
ATOM 605 N N . ILE A 1 78 ? 23.499 67.289 69.738 1.00 23.98 77 ILE A N 1
ATOM 606 C CA . ILE A 1 78 ? 24.140 66.185 69.024 1.00 22.49 77 ILE A CA 1
ATOM 607 C C . ILE A 1 78 ? 23.306 65.853 67.785 1.00 23.26 77 ILE A C 1
ATOM 608 O O . ILE A 1 78 ? 22.091 65.717 67.880 1.00 23.08 77 ILE A O 1
ATOM 613 N N . ASP A 1 79 ? 23.964 65.716 66.636 1.00 22.72 78 ASP A N 1
ATOM 614 C CA . ASP A 1 79 ? 23.278 65.398 65.384 1.00 23.90 78 ASP A CA 1
ATOM 615 C C . ASP A 1 79 ? 23.373 63.920 65.016 1.00 23.46 78 ASP A C 1
ATOM 616 O O . ASP A 1 79 ? 22.468 63.370 64.408 1.00 24.54 78 ASP A O 1
ATOM 621 N N . VAL A 1 80 ? 24.476 63.277 65.371 1.00 22.67 79 VAL A N 1
ATOM 622 C CA . VAL A 1 80 ? 24.651 61.872 65.032 1.00 22.32 79 VAL A CA 1
ATOM 623 C C . VAL A 1 80 ? 25.675 61.232 65.946 1.00 21.25 79 VAL A C 1
ATOM 624 O O . VAL A 1 80 ? 26.546 61.916 66.475 1.00 19.79 79 VAL A O 1
ATOM 628 N N . CYS A 1 81 ? 25.553 59.923 66.149 1.00 23.50 80 CYS A N 1
ATOM 629 C CA . CYS A 1 81 ? 26.491 59.194 67.001 1.00 24.60 80 CYS A CA 1
ATOM 630 C C . CYS A 1 81 ? 27.522 58.492 66.139 1.00 25.61 80 CYS A C 1
ATOM 631 O O . CYS A 1 81 ? 27.185 57.909 65.105 1.00 26.75 80 CYS A O 1
ATOM 634 N N . TRP A 1 82 ? 28.778 58.550 66.568 1.00 25.81 81 TRP A N 1
ATOM 635 C CA . TRP A 1 82 ? 29.867 57.928 65.833 1.00 23.62 81 TRP A CA 1
ATOM 636 C C . TRP A 1 82 ? 29.992 56.438 66.167 1.00 23.36 81 TRP A C 1
ATOM 637 O O . TRP A 1 82 ? 30.309 56.075 67.299 1.00 21.94 81 TRP A O 1
ATOM 648 N N . SER A 1 83 ? 29.719 55.586 65.179 1.00 22.72 82 SER A N 1
ATOM 649 C CA . SER A 1 83 ? 29.847 54.129 65.324 1.00 24.01 82 SER A CA 1
ATOM 650 C C . SER A 1 83 ? 29.000 53.411 66.375 1.00 23.75 82 SER A C 1
ATOM 651 O O . SER A 1 83 ? 29.343 52.309 66.799 1.00 23.53 82 SER A O 1
ATOM 654 N N . HIS A 1 84 ? 27.919 54.036 66.818 1.00 22.06 83 HIS A N 1
ATOM 655 C CA . HIS A 1 84 ? 27.020 53.388 67.759 1.00 21.60 83 HIS A CA 1
ATOM 656 C C . HIS A 1 84 ? 25.647 54.027 67.628 1.00 22.43 83 HIS A C 1
ATOM 657 O O . HIS A 1 84 ? 25.490 55.063 66.972 1.00 21.64 83 HIS A O 1
ATOM 664 N N . VAL A 1 85 ? 24.640 53.397 68.211 1.00 23.70 84 VAL A N 1
ATOM 665 C CA . VAL A 1 85 ? 23.303 53.958 68.147 1.00 24.65 84 VAL A CA 1
ATOM 666 C C . VAL A 1 85 ? 22.684 53.966 69.536 1.00 25.19 84 VAL A C 1
ATOM 667 O O . VAL A 1 85 ? 22.825 53.010 70.305 1.00 24.71 84 VAL A O 1
ATOM 671 N N . LEU A 1 86 ? 22.026 55.070 69.869 1.00 23.09 85 LEU A N 1
ATOM 672 C CA . LEU A 1 86 ? 21.391 55.184 71.167 1.00 22.42 85 LEU A CA 1
ATOM 673 C C . LEU A 1 86 ? 19.885 55.029 71.005 1.00 21.84 85 LEU A C 1
ATOM 674 O O . LEU A 1 86 ? 19.268 55.663 70.152 1.00 21.36 85 LEU A O 1
ATOM 679 N N . TRP A 1 87 ? 19.308 54.151 71.810 1.00 22.89 86 TRP A N 1
ATOM 680 C CA . TRP A 1 87 ? 17.880 53.928 71.775 1.00 23.03 86 TRP A CA 1
ATOM 681 C C . TRP A 1 87 ? 17.222 54.759 72.862 1.00 23.88 86 TRP A C 1
ATOM 682 O O . TRP A 1 87 ? 17.633 54.729 74.026 1.00 23.79 86 TRP A O 1
ATOM 693 N N . ASP A 1 88 ? 16.196 55.499 72.461 1.00 23.31 87 ASP A N 1
ATOM 694 C CA . ASP A 1 88 ? 15.440 56.350 73.362 1.00 23.80 87 ASP A CA 1
ATOM 695 C C . ASP A 1 88 ? 14.183 55.584 73.761 1.00 24.32 87 ASP A C 1
ATOM 696 O O . ASP A 1 88 ? 13.210 55.549 73.011 1.00 21.71 87 ASP A O 1
ATOM 701 N N . TYR A 1 89 ? 14.205 54.986 74.946 1.00 24.57 88 TYR A N 1
ATOM 702 C CA . TYR A 1 89 ? 13.086 54.194 75.433 1.00 24.53 88 TYR A CA 1
ATOM 703 C C . TYR A 1 89 ? 11.822 54.974 75.761 1.00 26.52 88 TYR A C 1
ATOM 704 O O . TYR A 1 89 ? 10.734 54.403 75.794 1.00 25.54 88 TYR A O 1
ATOM 713 N N . ALA A 1 90 ? 11.955 56.270 76.012 1.00 26.82 89 ALA A N 1
ATOM 714 C CA . ALA A 1 90 ? 10.784 57.081 76.321 1.00 28.30 89 ALA A CA 1
ATOM 715 C C . ALA A 1 90 ? 10.106 57.408 75.005 1.00 29.08 89 ALA A C 1
ATOM 716 O O . ALA A 1 90 ? 8.883 57.468 74.911 1.00 28.81 89 ALA A O 1
ATOM 718 N N . LYS A 1 91 ? 10.934 57.598 73.986 1.00 29.33 90 LYS A N 1
ATOM 719 C CA . LYS A 1 91 ? 10.486 57.928 72.647 1.00 28.85 90 LYS A CA 1
ATOM 720 C C . LYS A 1 91 ? 10.107 56.661 71.883 1.00 29.56 90 LYS A C 1
ATOM 721 O O . LYS A 1 91 ? 9.295 56.701 70.956 1.00 28.48 90 LYS A O 1
ATOM 727 N N . ASP A 1 92 ? 10.706 55.540 72.279 1.00 28.84 91 ASP A N 1
ATOM 728 C CA . ASP A 1 92 ? 10.462 54.242 71.653 1.00 28.22 91 ASP A CA 1
ATOM 729 C C . ASP A 1 92 ? 10.970 54.226 70.210 1.00 29.18 91 ASP A C 1
ATOM 730 O O . ASP A 1 92 ? 10.337 53.672 69.301 1.00 26.73 91 ASP A O 1
ATOM 735 N N . SER A 1 93 ? 12.130 54.850 70.019 1.00 26.64 92 SER A N 1
ATOM 736 C CA . SER A 1 93 ? 12.777 54.928 68.722 1.00 26.36 92 SER A CA 1
ATOM 737 C C . SER A 1 93 ? 14.227 55.284 68.974 1.00 26.12 92 SER A C 1
ATOM 738 O O . SER A 1 93 ? 14.642 55.436 70.127 1.00 23.30 92 SER A O 1
ATOM 741 N N . VAL A 1 94 ? 14.986 55.417 67.892 1.00 24.22 93 VAL A N 1
ATOM 742 C CA . VAL A 1 94 ? 16.391 55.778 67.981 1.00 25.54 93 VAL A CA 1
ATOM 743 C C . VAL A 1 94 ? 16.481 57.259 68.335 1.00 25.19 93 VAL A C 1
ATOM 744 O O . VAL A 1 94 ? 15.551 58.026 68.063 1.00 25.02 93 VAL A O 1
ATOM 748 N N . PHE A 1 95 ? 17.592 57.653 68.946 1.00 24.12 94 PHE A N 1
ATOM 749 C CA . PHE A 1 95 ? 17.808 59.043 69.339 1.00 25.83 94 PHE A CA 1
ATOM 750 C C . PHE A 1 95 ? 17.987 59.965 68.129 1.00 26.13 94 PHE A C 1
ATOM 751 O O . PHE A 1 95 ? 17.160 60.841 67.883 1.00 28.02 94 PHE A O 1
ATOM 759 N N . CYS A 1 96 ? 19.065 59.770 67.380 1.00 24.08 95 CYS A N 1
ATOM 760 C CA . CYS A 1 96 ? 19.322 60.594 66.202 1.00 27.37 95 CYS A CA 1
ATOM 761 C C . CYS A 1 96 ? 18.545 60.100 64.984 1.00 27.09 95 CYS A C 1
ATOM 762 O O . CYS A 1 96 ? 18.226 58.913 64.873 1.00 24.22 95 CYS A O 1
ATOM 765 N N . SER A 1 97 ? 18.240 61.012 64.071 1.00 28.06 96 SER A N 1
ATOM 766 C CA . SER A 1 97 ? 17.499 60.632 62.882 1.00 31.37 96 SER A CA 1
ATOM 767 C C . SER A 1 97 ? 18.416 59.966 61.867 1.00 31.43 96 SER A C 1
ATOM 768 O O . SER A 1 97 ? 17.948 59.400 60.886 1.00 33.17 96 SER A O 1
ATOM 771 N N . SER A 1 98 ? 19.723 60.029 62.103 1.00 32.33 97 SER A N 1
ATOM 772 C CA . SER A 1 98 ? 20.684 59.407 61.193 1.00 33.50 97 SER A CA 1
ATOM 773 C C . SER A 1 98 ? 21.781 58.647 61.925 1.00 31.32 97 SER A C 1
ATOM 774 O O . SER A 1 98 ? 21.992 58.836 63.124 1.00 29.85 97 SER A O 1
ATOM 777 N N . THR A 1 99 ? 22.474 57.777 61.198 1.00 27.95 98 THR A N 1
ATOM 778 C CA . THR A 1 99 ? 23.553 57.000 61.793 1.00 27.37 98 THR A CA 1
ATOM 779 C C . THR A 1 99 ? 24.855 57.200 61.039 1.00 25.61 98 THR A C 1
ATOM 780 O O . THR A 1 99 ? 24.886 57.808 59.971 1.00 26.00 98 THR A O 1
ATOM 784 N N . TYR A 1 100 ? 25.933 56.682 61.606 1.00 25.74 99 TYR A N 1
ATOM 785 C CA . TYR A 1 100 ? 27.243 56.779 60.974 1.00 25.19 99 TYR A CA 1
ATOM 786 C C . TYR A 1 100 ? 28.037 55.540 61.347 1.00 24.11 99 TYR A C 1
ATOM 787 O O . TYR A 1 100 ? 28.238 55.256 62.527 1.00 21.97 99 TYR A O 1
ATOM 796 N N . LYS A 1 101 ? 28.474 54.793 60.338 1.00 25.21 100 LYS A N 1
ATOM 797 C CA . LYS A 1 101 ? 29.233 53.569 60.575 1.00 26.44 100 LYS A CA 1
ATOM 798 C C . LYS A 1 101 ? 28.453 52.600 61.461 1.00 25.81 100 LYS A C 1
ATOM 799 O O . LYS A 1 101 ? 29.007 51.987 62.377 1.00 26.80 100 LYS A O 1
ATOM 805 N N . VAL A 1 102 ? 27.161 52.466 61.194 1.00 26.50 101 VAL A N 1
ATOM 806 C CA . VAL A 1 102 ? 26.336 51.556 61.974 1.00 28.61 101 VAL A CA 1
ATOM 807 C C . VAL A 1 102 ? 25.441 50.718 61.079 1.00 29.93 101 VAL A C 1
ATOM 808 O O . VAL A 1 102 ? 25.483 49.491 61.126 1.00 30.84 101 VAL A O 1
ATOM 812 N N . CYS A 1 103 ? 24.633 51.394 60.268 1.00 31.13 102 CYS A N 1
ATOM 813 C CA . CYS A 1 103 ? 23.687 50.732 59.380 1.00 31.80 102 CYS A CA 1
ATOM 814 C C . CYS A 1 103 ? 23.774 51.206 57.929 1.00 32.54 102 CYS A C 1
ATOM 815 O O . CYS A 1 103 ? 23.532 52.375 57.627 1.00 32.06 102 CYS A O 1
ATOM 818 N N . LYS A 1 104 ? 24.099 50.276 57.035 1.00 34.01 103 LYS A N 1
ATOM 819 C CA . LYS A 1 104 ? 24.236 50.556 55.608 1.00 34.98 103 LYS A CA 1
ATOM 820 C C . LYS A 1 104 ? 23.146 51.445 55.018 1.00 35.05 103 LYS A C 1
ATOM 821 O O . LYS A 1 104 ? 23.434 52.449 54.380 1.00 35.29 103 LYS A O 1
ATOM 827 N N . TYR A 1 105 ? 21.890 51.074 55.233 1.00 35.34 104 TYR A N 1
ATOM 828 C CA . TYR A 1 105 ? 20.781 51.831 54.673 1.00 34.90 104 TYR A CA 1
ATOM 829 C C . TYR A 1 105 ? 20.587 53.245 55.214 1.00 34.38 104 TYR A C 1
ATOM 830 O O . TYR A 1 105 ? 20.126 54.123 54.489 1.00 34.86 104 TYR A O 1
ATOM 839 N N . THR A 1 106 ? 20.934 53.470 56.477 1.00 32.43 105 THR A N 1
ATOM 840 C CA . THR A 1 106 ? 20.736 54.778 57.090 1.00 29.91 105 THR A CA 1
ATOM 841 C C . THR A 1 106 ? 21.992 55.622 57.324 1.00 31.51 105 THR A C 1
ATOM 842 O O . THR A 1 106 ? 21.886 56.808 57.640 1.00 34.50 105 THR A O 1
ATOM 846 N N . ASP A 1 107 ? 23.172 55.026 57.187 1.00 28.83 106 ASP A N 1
ATOM 847 C CA . ASP A 1 107 ? 24.415 55.763 57.412 1.00 29.50 106 ASP A CA 1
ATOM 848 C C . ASP A 1 107 ? 24.594 56.980 56.497 1.00 29.80 106 ASP A C 1
ATOM 849 O O . ASP A 1 107 ? 24.331 56.919 55.292 1.00 26.46 106 ASP A O 1
ATOM 854 N N . LEU A 1 108 ? 25.047 58.085 57.081 1.00 30.14 107 LEU A N 1
ATOM 855 C CA . LEU A 1 108 ? 25.301 59.300 56.316 1.00 31.66 107 LEU A CA 1
ATOM 856 C C . LEU A 1 108 ? 26.674 59.154 55.669 1.00 32.37 107 LEU A C 1
ATOM 857 O O . LEU A 1 108 ? 27.589 58.593 56.267 1.00 31.62 107 LEU A O 1
ATOM 862 N N . GLN A 1 109 ? 26.816 59.654 54.448 1.00 33.34 108 GLN A N 1
ATOM 863 C CA . GLN A 1 109 ? 28.088 59.578 53.748 1.00 35.89 108 GLN A CA 1
ATOM 864 C C . GLN A 1 109 ? 29.005 60.668 54.293 1.00 36.47 108 GLN A C 1
ATOM 865 O O . GLN A 1 109 ? 30.222 60.491 54.383 1.00 36.98 108 GLN A O 1
ATOM 871 N N . CYS A 1 110 ? 28.402 61.798 54.655 1.00 35.62 109 CYS A N 1
ATOM 872 C CA . CYS A 1 110 ? 29.142 62.950 55.164 1.00 37.16 109 CYS A CA 1
ATOM 873 C C . CYS A 1 110 ? 28.591 63.513 56.474 1.00 34.54 109 CYS A C 1
ATOM 874 O O . CYS A 1 110 ? 27.401 63.798 56.584 1.00 32.70 109 CYS A O 1
ATOM 877 N N . ILE A 1 111 ? 29.470 63.683 57.457 1.00 34.36 110 ILE A N 1
ATOM 878 C CA . ILE A 1 111 ? 29.086 64.228 58.759 1.00 33.92 110 ILE A CA 1
ATOM 879 C C . ILE A 1 111 ? 30.083 65.294 59.197 1.00 34.30 110 ILE A C 1
ATOM 880 O O . ILE A 1 111 ? 30.098 65.720 60.359 1.00 32.03 110 ILE A O 1
ATOM 885 N N . GLU A 1 112 ? 30.904 65.736 58.251 1.00 35.50 111 GLU A N 1
ATOM 886 C CA .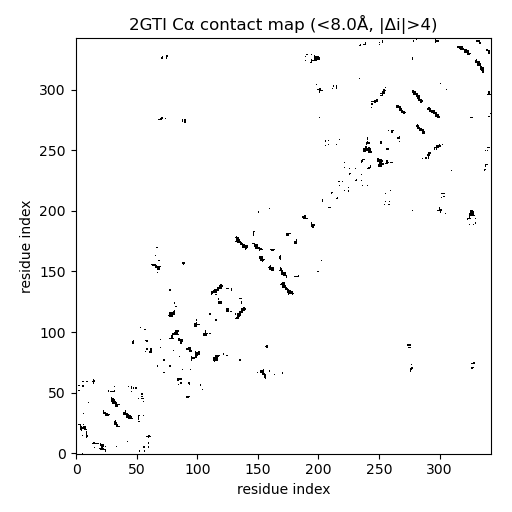 GLU A 1 112 ? 31.920 66.744 58.525 1.00 37.54 111 GLU A CA 1
ATOM 887 C C . GLU A 1 112 ? 31.449 67.924 59.369 1.00 37.57 111 GLU A C 1
ATOM 888 O O . GLU A 1 112 ? 32.091 68.266 60.359 1.00 37.52 111 GLU A O 1
ATOM 894 N N . SER A 1 113 ? 30.332 68.539 58.993 1.00 35.62 112 SER A N 1
ATOM 895 C CA . SER A 1 113 ? 29.839 69.693 59.738 1.00 35.39 112 SER A CA 1
ATOM 896 C C . SER A 1 113 ? 28.809 69.404 60.835 1.00 34.06 112 SER A C 1
ATOM 897 O O . SER A 1 113 ? 28.382 70.324 61.531 1.00 33.64 112 SER A O 1
ATOM 900 N N . LEU A 1 114 ? 28.403 68.148 61.001 1.00 29.84 113 LEU A N 1
ATOM 901 C CA . LEU A 1 114 ? 27.425 67.845 62.035 1.00 27.31 113 LEU A CA 1
ATOM 902 C C . LEU A 1 114 ? 28.092 67.734 63.408 1.00 25.13 113 LEU A C 1
ATOM 903 O O . LEU A 1 114 ? 29.302 67.553 63.504 1.00 23.14 113 LEU A O 1
ATOM 908 N N . ASN A 1 115 ? 27.284 67.855 64.458 1.00 23.95 114 ASN A N 1
ATOM 909 C CA . ASN A 1 115 ? 27.748 67.746 65.842 1.00 23.83 114 ASN A CA 1
ATOM 910 C C . ASN A 1 115 ? 27.798 66.257 66.178 1.00 22.04 114 ASN A C 1
ATOM 911 O O . ASN A 1 115 ? 26.762 65.647 66.438 1.00 22.13 114 ASN A O 1
ATOM 916 N N . VAL A 1 116 ? 28.993 65.677 66.191 1.00 20.84 115 VAL A N 1
ATOM 917 C CA . VAL A 1 116 ? 29.128 64.243 66.448 1.00 19.65 115 VAL A CA 1
ATOM 918 C C . VAL A 1 116 ? 29.484 63.816 67.880 1.00 20.05 115 VAL A C 1
ATOM 919 O O . VAL A 1 116 ? 30.398 64.359 68.493 1.00 20.63 115 VAL A O 1
ATOM 923 N N . LEU A 1 117 ? 28.758 62.821 68.389 1.00 20.34 116 LEU A N 1
ATOM 924 C CA . LEU A 1 117 ? 28.991 62.270 69.721 1.00 18.13 116 LEU A CA 1
ATOM 925 C C . LEU A 1 117 ? 29.943 61.081 69.613 1.00 18.62 116 LEU A C 1
ATOM 926 O O . LEU A 1 117 ? 29.662 60.107 68.909 1.00 19.94 116 LEU A O 1
ATOM 931 N N . PHE A 1 118 ? 31.069 61.167 70.310 1.00 18.75 117 PHE A N 1
ATOM 932 C CA . PHE A 1 118 ? 32.067 60.105 70.305 1.00 19.65 117 PHE A CA 1
ATOM 933 C C . PHE A 1 118 ? 32.125 59.532 71.720 1.00 21.18 117 PHE A C 1
ATOM 934 O O . PHE A 1 118 ? 32.336 60.270 72.678 1.00 20.86 117 PHE A O 1
ATOM 942 N N . ASP A 1 119 ? 31.927 58.223 71.845 1.00 20.80 118 ASP A N 1
ATOM 943 C CA . ASP A 1 119 ? 31.973 57.570 73.149 1.00 22.50 118 ASP A CA 1
ATOM 944 C C . ASP A 1 119 ? 33.344 56.905 73.323 1.00 22.61 118 ASP A C 1
ATOM 945 O O . ASP A 1 119 ? 33.704 55.992 72.576 1.00 23.99 118 ASP A O 1
ATOM 950 N N . GLY A 1 120 ? 34.096 57.376 74.313 1.00 23.83 119 GLY A N 1
ATOM 951 C CA . GLY A 1 120 ? 35.426 56.858 74.589 1.00 23.64 119 GLY A CA 1
ATOM 952 C C . GLY A 1 120 ? 35.556 55.349 74.653 1.00 25.40 119 GLY A C 1
ATOM 953 O O . GLY A 1 120 ? 36.654 54.813 74.478 1.00 24.79 119 GLY A O 1
ATOM 954 N N . ARG A 1 121 ? 34.451 54.652 74.900 1.00 25.54 120 ARG A N 1
ATOM 955 C CA . ARG A 1 121 ? 34.493 53.196 74.969 1.00 25.69 120 ARG A CA 1
ATOM 956 C C . ARG A 1 121 ? 34.569 52.504 73.602 1.00 26.36 120 ARG A C 1
ATOM 957 O O . ARG A 1 121 ? 34.859 51.309 73.524 1.00 27.15 120 ARG A O 1
ATOM 965 N N . ASP A 1 122 ? 34.303 53.236 72.524 1.00 24.66 121 ASP A N 1
ATOM 966 C CA . ASP A 1 122 ? 34.402 52.632 71.194 1.00 26.18 121 ASP A CA 1
ATOM 967 C C . ASP A 1 122 ? 35.822 52.855 70.663 1.00 26.27 121 ASP A C 1
ATOM 968 O O . ASP A 1 122 ? 36.368 53.958 70.753 1.00 23.06 121 ASP A O 1
ATOM 973 N N . ASN A 1 123 ? 36.419 51.801 70.121 1.00 27.22 122 ASN A N 1
ATOM 974 C CA . ASN A 1 123 ? 37.773 51.891 69.596 1.00 29.44 122 ASN A CA 1
ATOM 975 C C . ASN A 1 123 ? 37.862 52.960 68.512 1.00 28.60 122 ASN A C 1
ATOM 976 O O . ASN A 1 123 ? 37.031 53.010 67.604 1.00 28.27 122 ASN A O 1
ATOM 981 N N . GLY A 1 124 ? 38.864 53.826 68.624 1.00 27.26 123 GLY A N 1
ATOM 982 C CA . GLY A 1 124 ? 39.041 54.877 67.638 1.00 26.79 123 GLY A CA 1
ATOM 983 C C . GLY A 1 124 ? 38.227 56.138 67.877 1.00 25.11 123 GLY A C 1
ATOM 984 O O . GLY A 1 124 ? 38.388 57.114 67.153 1.00 26.30 123 GLY A O 1
ATOM 985 N N . ALA A 1 125 ? 37.363 56.131 68.890 1.00 23.25 124 ALA A N 1
ATOM 986 C CA . ALA A 1 125 ? 36.524 57.295 69.184 1.00 22.23 124 ALA A CA 1
ATOM 987 C C . ALA A 1 125 ? 37.305 58.575 69.498 1.00 20.62 124 ALA A C 1
ATOM 988 O O . ALA A 1 125 ? 36.976 59.650 68.997 1.00 19.92 124 ALA A O 1
ATOM 990 N N . LEU A 1 126 ? 38.329 58.465 70.336 1.00 21.27 125 LEU A N 1
ATOM 991 C CA . LEU A 1 126 ? 39.112 59.637 70.701 1.00 22.82 125 LEU A CA 1
ATOM 992 C C . LEU A 1 126 ? 39.851 60.233 69.505 1.00 23.88 125 LEU A C 1
ATOM 993 O O . LEU A 1 126 ? 39.887 61.458 69.334 1.00 22.98 125 LEU A O 1
ATOM 998 N N . GLU A 1 127 ? 40.434 59.373 68.673 1.00 25.88 126 GLU A N 1
ATOM 999 C CA . GLU A 1 127 ? 41.161 59.848 67.500 1.00 26.86 126 GLU A CA 1
ATOM 1000 C C . GLU A 1 127 ? 40.183 60.526 66.548 1.00 24.67 126 GLU A C 1
ATOM 1001 O O . GLU A 1 127 ? 40.470 61.591 66.009 1.00 24.00 126 GLU A O 1
ATOM 1007 N N . ALA A 1 128 ? 39.025 59.904 66.346 1.00 23.04 127 ALA A N 1
ATOM 1008 C CA . ALA A 1 128 ? 38.001 60.475 65.473 1.00 22.12 127 ALA A CA 1
ATOM 1009 C C . ALA A 1 128 ? 37.555 61.837 66.036 1.00 20.73 127 ALA A C 1
ATOM 1010 O O . ALA A 1 128 ? 37.391 62.802 65.299 1.00 21.34 127 ALA A O 1
ATOM 1012 N N . PHE A 1 129 ? 37.363 61.902 67.349 1.00 18.47 128 PHE A N 1
ATOM 1013 C CA . PHE A 1 129 ? 36.953 63.139 68.007 1.00 19.97 128 PHE A CA 1
ATOM 1014 C C . PHE A 1 129 ? 37.950 64.276 67.788 1.00 20.24 128 PHE A C 1
ATOM 1015 O O . PHE A 1 129 ? 37.560 65.385 67.437 1.00 20.51 128 PHE A O 1
ATOM 1023 N N . LYS A 1 130 ? 39.230 63.997 68.010 1.00 21.82 129 LYS A N 1
ATOM 1024 C CA . LYS A 1 130 ? 40.276 65.002 67.864 1.00 24.40 129 LYS A CA 1
ATOM 1025 C C . LYS A 1 130 ? 40.404 65.531 66.450 1.00 25.14 129 LYS A C 1
ATOM 1026 O O . LYS A 1 130 ? 40.979 66.593 66.235 1.00 23.67 129 LYS A O 1
ATOM 1032 N N . LYS A 1 131 ? 39.868 64.790 65.488 1.00 26.67 130 LYS A N 1
ATOM 1033 C CA . LYS A 1 131 ? 39.930 65.214 64.102 1.00 28.90 130 LYS A CA 1
ATOM 1034 C C . LYS A 1 131 ? 38.631 65.863 63.623 1.00 29.17 130 LYS A C 1
ATOM 1035 O O . LYS A 1 131 ? 38.602 66.457 62.548 1.00 28.12 130 LYS A O 1
ATOM 1041 N N . CYS A 1 132 ? 37.563 65.761 64.415 1.00 28.02 131 CYS A N 1
ATOM 1042 C CA . CYS A 1 132 ? 36.273 66.332 64.009 1.00 27.04 131 CYS A CA 1
ATOM 1043 C C . CYS A 1 132 ? 36.216 67.855 64.108 1.00 26.97 131 CYS A C 1
ATOM 1044 O O . CYS A 1 132 ? 37.018 68.477 64.807 1.00 25.26 131 CYS A O 1
ATOM 1047 N N . ARG A 1 133 ? 35.265 68.454 63.396 1.00 27.51 132 ARG A N 1
ATOM 1048 C CA . ARG A 1 133 ? 35.091 69.903 63.416 1.00 28.71 132 ARG A CA 1
ATOM 1049 C C . ARG A 1 133 ? 34.21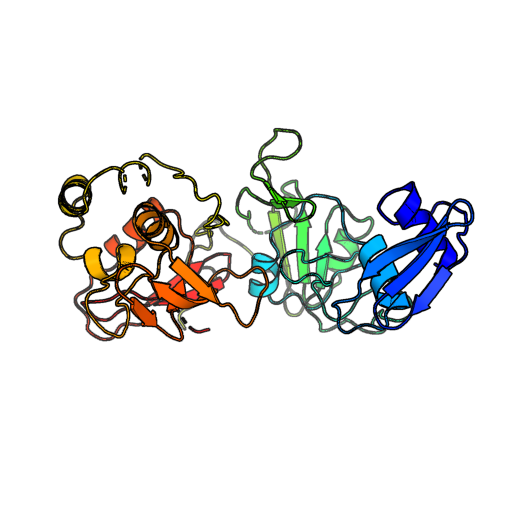5 70.276 64.604 1.00 27.11 132 ARG A C 1
ATOM 1050 O O . ARG A 1 133 ? 34.506 71.219 65.342 1.00 25.51 132 ARG A O 1
ATOM 1058 N N . ASN A 1 134 ? 33.129 69.525 64.770 1.00 25.35 133 ASN A N 1
ATOM 1059 C CA . ASN A 1 134 ? 32.196 69.754 65.865 1.00 22.89 133 ASN A CA 1
ATOM 1060 C C . ASN A 1 134 ? 31.825 68.428 66.502 1.00 21.29 133 ASN A C 1
ATOM 1061 O O . ASN A 1 134 ? 31.399 67.504 65.807 1.00 19.72 133 ASN A O 1
ATOM 1066 N N . GLY A 1 135 ? 31.967 68.339 67.821 1.00 17.75 134 GLY A N 1
ATOM 1067 C CA . GLY A 1 135 ? 31.611 67.108 68.492 1.00 17.47 134 GLY A CA 1
ATOM 1068 C C . GLY A 1 135 ? 31.715 67.134 70.006 1.00 19.70 134 GLY A C 1
ATOM 1069 O O . GLY A 1 135 ? 32.137 68.121 70.614 1.00 18.81 134 GLY A O 1
ATOM 1070 N N . VAL A 1 136 ? 31.306 66.028 70.612 1.00 18.94 135 VAL A N 1
ATOM 1071 C CA . VAL A 1 136 ? 31.351 65.857 72.058 1.00 19.68 135 VAL A CA 1
ATOM 1072 C C . VAL A 1 136 ? 31.938 64.468 72.280 1.00 19.85 135 VAL A C 1
ATOM 1073 O O . VAL A 1 136 ? 31.551 63.516 71.605 1.00 20.70 135 VAL A O 1
ATOM 1077 N N . TYR A 1 137 ? 32.884 64.364 73.202 1.00 18.40 136 TYR A N 1
ATOM 1078 C CA . TYR A 1 137 ? 33.513 63.094 73.520 1.00 19.20 136 TYR A CA 1
ATOM 1079 C C . TYR A 1 137 ? 33.226 62.813 74.992 1.00 18.88 136 TYR A C 1
ATOM 1080 O O . TYR A 1 137 ? 33.432 63.679 75.841 1.00 19.67 136 TYR A O 1
ATOM 1089 N N . ILE A 1 138 ? 32.736 61.619 75.297 1.00 17.55 137 ILE A N 1
ATOM 1090 C CA . ILE A 1 138 ? 32.448 61.276 76.687 1.00 19.30 137 ILE A CA 1
ATOM 1091 C C . ILE A 1 138 ? 33.279 60.075 77.094 1.00 19.74 137 ILE A C 1
ATOM 1092 O O . ILE A 1 138 ? 33.628 59.239 76.264 1.00 20.30 137 ILE A O 1
ATOM 1097 N N . ASN A 1 139 ? 33.614 60.000 78.372 1.00 20.59 138 ASN A N 1
ATOM 1098 C CA . ASN A 1 139 ? 34.392 58.883 78.877 1.00 22.46 138 ASN A CA 1
ATOM 1099 C C . ASN A 1 139 ? 34.001 58.719 80.339 1.00 21.78 138 ASN A C 1
ATOM 1100 O O . ASN A 1 139 ? 33.575 59.681 80.975 1.00 21.61 138 ASN A O 1
ATOM 1105 N N . THR A 1 140 ? 34.123 57.505 80.863 1.00 22.66 139 THR A N 1
ATOM 1106 C CA . THR A 1 140 ? 33.770 57.240 82.251 1.00 25.77 139 THR A CA 1
ATOM 1107 C C . THR A 1 140 ? 34.931 57.561 83.187 1.00 28.52 139 THR A C 1
ATOM 1108 O O . THR A 1 140 ? 34.781 57.563 84.414 1.00 29.00 139 THR A O 1
ATOM 1112 N N . THR A 1 141 ? 36.086 57.835 82.594 1.00 28.77 140 THR A N 1
ATOM 1113 C CA . THR A 1 141 ? 37.284 58.177 83.341 1.00 31.81 140 THR A CA 1
ATOM 1114 C C . THR A 1 141 ? 37.742 59.572 82.935 1.00 30.41 140 THR A C 1
ATOM 1115 O O . THR A 1 141 ? 37.694 59.926 81.758 1.00 30.48 140 THR A O 1
ATOM 1119 N N . LYS A 1 142 ? 38.175 60.363 83.911 1.00 29.14 141 LYS A N 1
ATOM 1120 C CA . LYS A 1 142 ? 38.659 61.711 83.628 1.00 29.52 141 LYS A CA 1
ATOM 1121 C C . LYS A 1 142 ? 40.010 61.622 82.909 1.00 28.73 141 LYS A C 1
ATOM 1122 O O . LYS A 1 142 ? 40.953 61.010 83.411 1.00 28.28 141 LYS A O 1
ATOM 1128 N N . ILE A 1 143 ? 40.096 62.228 81.731 1.00 27.35 142 ILE A N 1
ATOM 1129 C CA . ILE A 1 143 ? 41.333 62.213 80.959 1.00 27.05 142 ILE A CA 1
ATOM 1130 C C . ILE A 1 143 ? 42.096 63.527 81.147 1.00 25.98 142 ILE A C 1
ATOM 1131 O O . ILE A 1 143 ? 41.638 64.601 80.761 1.00 26.15 142 ILE A O 1
AT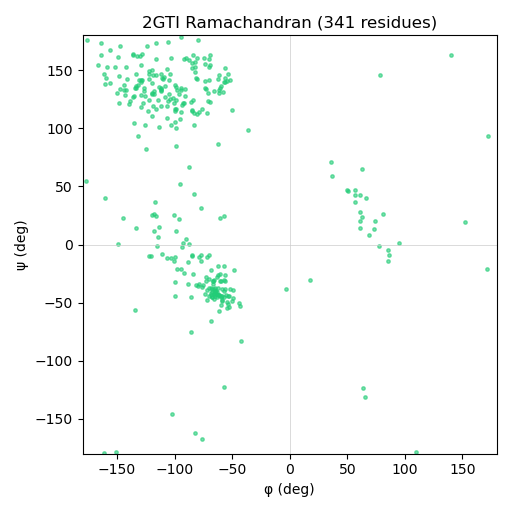OM 1136 N N . LYS A 1 144 ? 43.264 63.409 81.759 1.00 26.24 143 LYS A N 1
ATOM 1137 C CA . LYS A 1 144 ? 44.131 64.536 82.084 1.00 27.71 143 LYS A CA 1
ATOM 1138 C C . LYS A 1 144 ? 44.618 65.340 80.878 1.00 26.08 143 LYS A C 1
ATOM 1139 O O . LYS A 1 144 ? 44.944 66.521 81.007 1.00 26.50 143 LYS A O 1
ATOM 1145 N N . SER A 1 145 ? 44.671 64.701 79.715 1.00 24.22 144 SER A N 1
ATOM 1146 C CA . SER A 1 145 ? 45.141 65.375 78.512 1.00 23.94 144 SER A CA 1
ATOM 1147 C C . SER A 1 145 ? 44.014 65.936 77.648 1.00 22.65 144 SER A C 1
ATOM 1148 O O . SER A 1 145 ? 44.182 66.157 76.445 1.00 23.42 144 SER A O 1
ATOM 1151 N N . LEU A 1 146 ? 42.862 66.161 78.267 1.00 21.33 145 LEU A N 1
ATOM 1152 C CA . LEU A 1 146 ? 41.711 66.750 77.583 1.00 21.71 145 LEU A CA 1
ATOM 1153 C C . LEU A 1 146 ? 41.010 67.707 78.548 1.00 22.19 145 LEU A C 1
ATOM 1154 O O . LEU A 1 146 ? 40.941 67.440 79.752 1.00 21.82 145 LEU A O 1
ATOM 1159 N N . SER A 1 147 ? 40.506 68.825 78.038 1.00 21.25 146 SER A N 1
ATOM 1160 C CA . SER A 1 147 ? 39.791 69.763 78.896 1.00 21.03 146 SER A CA 1
ATOM 1161 C C . SER A 1 147 ? 38.387 69.172 78.985 1.00 21.11 146 SER A C 1
ATOM 1162 O O . SER A 1 147 ? 37.701 69.028 77.965 1.00 20.03 146 SER A O 1
ATOM 1173 N N . ILE A 1 149 ? 34.516 68.531 81.436 1.00 21.43 148 ILE A N 1
ATOM 1174 C CA . ILE A 1 149 ? 33.596 68.951 82.480 1.00 20.70 148 ILE A CA 1
ATOM 1175 C C . ILE A 1 149 ? 32.766 67.717 82.848 1.00 19.76 148 ILE A C 1
ATOM 1176 O O . ILE A 1 149 ? 32.367 66.941 81.982 1.00 17.00 148 ILE A O 1
ATOM 1181 N N . LYS A 1 150 ? 32.533 67.527 84.140 1.00 19.71 149 LYS A N 1
ATOM 1182 C CA . LYS A 1 150 ? 31.790 66.368 84.619 1.00 20.58 149 LYS A CA 1
ATOM 1183 C C . LYS A 1 150 ? 30.268 66.504 84.509 1.00 18.68 149 LYS A C 1
ATOM 1184 O O . LYS A 1 150 ? 29.709 67.572 84.722 1.00 17.29 149 LYS A O 1
ATOM 1190 N N . GLY A 1 151 ? 29.605 65.405 84.171 1.00 20.44 150 GLY A N 1
ATOM 1191 C CA . GLY A 1 151 ? 28.160 65.433 84.062 1.00 20.60 150 GLY A CA 1
ATOM 1192 C C . GLY A 1 151 ? 27.582 64.982 85.385 1.00 21.97 150 GLY A C 1
ATOM 1193 O O . GLY A 1 151 ? 28.340 64.667 86.304 1.00 21.60 150 GLY A O 1
ATOM 1194 N N . PRO A 1 152 ? 26.246 64.955 85.530 1.00 23.38 151 PRO A N 1
ATOM 1195 C CA . PRO A 1 152 ? 25.665 64.515 86.803 1.00 23.64 151 PRO A CA 1
ATOM 1196 C C . PRO A 1 152 ? 25.902 63.018 86.992 1.00 24.03 151 PRO A C 1
ATOM 1197 O O . PRO A 1 152 ? 26.221 62.301 86.033 1.00 22.12 151 PRO A O 1
ATOM 1201 N N . GLN A 1 153 ? 25.745 62.555 88.227 1.00 23.22 152 GLN A N 1
ATOM 1202 C CA . GLN A 1 153 ? 25.952 61.155 88.538 1.00 24.52 152 GLN A CA 1
ATOM 1203 C C . GLN A 1 153 ? 24.719 60.265 88.342 1.00 23.48 152 GLN A C 1
ATOM 1204 O O . GLN A 1 153 ? 24.149 59.738 89.283 1.00 21.75 152 GLN A O 1
ATOM 1210 N N . ARG A 1 154 ? 24.308 60.125 87.094 1.00 22.45 153 ARG A N 1
ATOM 1211 C CA . ARG A 1 154 ? 23.198 59.258 86.745 1.00 25.44 153 ARG A CA 1
ATOM 1212 C C . ARG A 1 154 ? 23.308 58.976 85.260 1.00 23.90 153 ARG A C 1
ATOM 1213 O O . ARG A 1 154 ? 23.764 59.817 84.483 1.00 20.19 153 ARG A O 1
ATOM 1221 N N . ALA A 1 155 ? 22.898 57.773 84.887 1.00 23.39 154 ALA A N 1
ATOM 1222 C CA . ALA A 1 155 ? 22.986 57.323 83.517 1.00 21.07 154 ALA A CA 1
ATOM 1223 C C . ALA A 1 155 ? 21.720 56.615 83.072 1.00 21.85 154 ALA A C 1
ATOM 1224 O O . ALA A 1 155 ? 20.892 56.211 83.894 1.00 20.15 154 ALA A O 1
ATOM 1226 N N . ASP A 1 156 ? 21.596 56.476 81.756 1.00 21.87 155 ASP A N 1
ATOM 1227 C CA . ASP A 1 156 ? 20.486 55.775 81.113 1.00 21.97 155 ASP A CA 1
ATOM 1228 C C . ASP A 1 156 ? 21.075 54.399 80.813 1.00 21.85 155 ASP A C 1
ATOM 1229 O O . ASP A 1 156 ? 22.037 54.301 80.053 1.00 21.83 155 ASP A O 1
ATOM 1234 N N . LEU A 1 157 ? 20.515 53.355 81.418 1.00 21.24 156 LEU A N 1
ATOM 1235 C CA . LEU A 1 157 ? 20.965 51.975 81.190 1.00 21.64 156 LEU A CA 1
ATOM 1236 C C . LEU A 1 157 ? 19.741 51.173 80.770 1.00 22.49 156 LEU A C 1
ATOM 1237 O O . LEU A 1 157 ? 18.899 50.825 81.606 1.00 21.91 156 LEU A O 1
ATOM 1242 N N . ASN A 1 158 ? 19.648 50.901 79.471 1.00 22.39 157 ASN A N 1
ATOM 1243 C CA . ASN A 1 158 ? 18.530 50.165 78.907 1.00 22.30 157 ASN A CA 1
ATOM 1244 C C . ASN A 1 158 ? 17.222 50.882 79.249 1.00 24.17 157 ASN A C 1
ATOM 1245 O O . ASN A 1 158 ? 16.195 50.248 79.507 1.00 22.34 157 ASN A O 1
ATOM 1250 N N . GLY A 1 159 ? 17.277 52.211 79.255 1.00 21.45 158 GLY A N 1
ATOM 1251 C CA . GLY A 1 159 ? 16.100 53.003 79.542 1.00 22.03 158 GLY A CA 1
ATOM 1252 C C . GLY A 1 159 ? 15.849 53.257 81.014 1.00 23.13 158 GLY A C 1
ATOM 1253 O O . GLY A 1 159 ? 14.970 54.044 81.370 1.00 25.59 158 GLY A O 1
ATOM 1254 N N . VAL A 1 160 ? 16.611 52.595 81.872 1.00 21.95 159 VAL A N 1
ATOM 1255 C CA . VAL A 1 160 ? 16.451 52.775 83.307 1.00 23.11 159 VAL A CA 1
ATOM 1256 C C . VAL A 1 160 ? 17.431 53.828 83.809 1.00 25.05 159 VAL A C 1
ATOM 1257 O O . VAL A 1 160 ? 18.617 53.799 83.467 1.00 23.76 159 VAL A O 1
ATOM 1261 N N . VAL A 1 161 ? 16.932 54.762 84.610 1.00 24.00 160 VAL A N 1
ATOM 1262 C CA . VAL A 1 161 ? 17.775 55.814 85.162 1.00 24.55 160 VAL A CA 1
ATOM 1263 C C . VAL A 1 161 ? 18.422 55.255 86.405 1.00 25.08 160 VAL A C 1
ATOM 1264 O O . VAL A 1 161 ? 17.733 54.923 87.367 1.00 27.80 160 VAL A O 1
ATOM 1268 N N . VAL A 1 162 ? 19.745 55.136 86.382 1.00 26.47 161 VAL A N 1
ATOM 1269 C CA . VAL A 1 162 ? 20.475 54.592 87.512 1.00 24.98 161 VAL A CA 1
ATOM 1270 C C . VAL A 1 162 ? 21.508 55.595 88.032 1.00 27.83 161 VAL A C 1
ATOM 1271 O O . VAL A 1 162 ? 22.039 56.410 87.271 1.00 24.84 161 VAL A O 1
ATOM 1275 N N . GLU A 1 163 ? 21.766 55.538 89.338 1.00 30.44 162 GLU A N 1
ATOM 1276 C CA . GLU A 1 163 ? 22.722 56.430 89.989 1.00 33.27 162 GLU A CA 1
ATOM 1277 C C . GLU A 1 163 ? 24.031 55.697 90.202 1.00 33.38 162 GLU A C 1
ATOM 1278 O O . GLU A 1 163 ? 25.064 56.297 90.489 1.00 35.58 162 GLU A O 1
ATOM 1284 N N . LYS A 1 164 ? 23.977 54.383 90.061 1.00 32.28 163 LYS A N 1
ATOM 1285 C CA . LYS A 1 164 ? 25.159 53.558 90.215 1.00 32.26 163 LYS A CA 1
ATOM 1286 C C . LYS A 1 164 ? 25.203 52.599 89.045 1.00 33.49 163 LYS A C 1
ATOM 1287 O O . LYS A 1 164 ? 24.196 52.388 88.364 1.00 31.83 163 LYS A O 1
ATOM 1293 N N . VAL A 1 165 ? 26.380 52.028 88.828 1.00 34.54 164 VAL A N 1
ATOM 1294 C CA . VAL A 1 165 ? 26.627 51.062 87.772 1.00 36.68 164 VAL A CA 1
ATOM 1295 C C . VAL A 1 165 ? 27.516 50.045 88.457 1.00 37.01 164 VAL A C 1
ATOM 1296 O O . VAL A 1 165 ? 28.582 50.397 88.950 1.00 37.85 164 VAL A O 1
ATOM 1300 N N . GLY A 1 166 ? 27.082 48.793 88.506 1.00 38.61 165 GLY A N 1
ATOM 1301 C CA . GLY A 1 166 ? 27.884 47.785 89.174 1.00 40.67 165 GLY A CA 1
ATOM 1302 C C . GLY A 1 166 ? 28.007 48.152 90.642 1.00 42.30 165 GLY A C 1
ATOM 1303 O O . GLY A 1 166 ? 28.954 47.762 91.324 1.00 42.38 165 GLY A O 1
ATOM 1304 N N . ASP A 1 167 ? 27.036 48.927 91.114 1.00 43.62 166 ASP A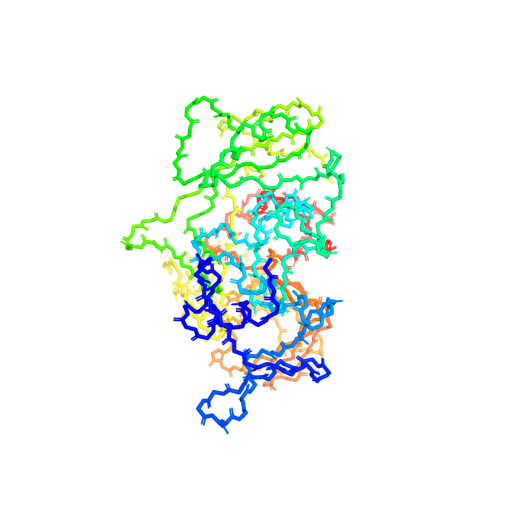 N 1
ATOM 1305 C CA . ASP A 1 167 ? 26.983 49.382 92.495 1.00 45.77 166 ASP A CA 1
ATOM 1306 C C . ASP A 1 167 ? 28.028 50.461 92.784 1.00 46.15 166 ASP A C 1
ATOM 1307 O O . ASP A 1 167 ? 28.297 50.788 93.940 1.00 46.98 166 ASP A O 1
ATOM 1312 N N . SER A 1 168 ? 28.615 51.008 91.724 1.00 44.83 167 SER A N 1
ATOM 1313 C CA . SER A 1 168 ? 29.611 52.066 91.852 1.00 44.60 167 SER A CA 1
ATOM 1314 C C . SER A 1 168 ? 28.998 53.342 91.292 1.00 43.21 167 SER A C 1
ATOM 1315 O O . SER A 1 168 ? 28.208 53.285 90.350 1.00 44.81 167 SER A O 1
ATOM 1318 N N . ASP A 1 169 ? 29.348 54.490 91.865 1.00 39.78 168 ASP A N 1
ATOM 1319 C CA . ASP A 1 169 ? 28.788 55.748 91.385 1.00 38.52 168 ASP A CA 1
ATOM 1320 C C . ASP A 1 169 ? 29.005 55.942 89.891 1.00 35.33 168 ASP A C 1
ATOM 1321 O O . ASP A 1 169 ? 30.057 55.602 89.351 1.00 33.32 168 ASP A O 1
ATOM 1326 N N . VAL A 1 170 ? 27.990 56.479 89.230 1.00 33.12 169 VAL A N 1
ATOM 1327 C CA . VAL A 1 170 ? 28.069 56.746 87.807 1.00 31.58 169 VAL A CA 1
ATOM 1328 C C . VAL A 1 170 ? 28.978 57.952 87.620 1.00 30.92 169 VAL A C 1
ATOM 1329 O O . VAL A 1 170 ? 28.863 58.933 88.344 1.00 31.97 169 VAL A O 1
ATOM 1333 N N . GLU A 1 171 ? 29.887 57.872 86.658 1.00 29.19 170 GLU A N 1
ATOM 1334 C CA . GLU A 1 171 ? 30.786 58.983 86.373 1.00 29.00 170 GLU A CA 1
ATOM 1335 C C . GLU A 1 171 ? 30.955 59.179 84.866 1.00 26.12 170 GLU A C 1
ATOM 1336 O O . GLU A 1 171 ? 31.334 58.255 84.148 1.00 24.88 170 GLU A O 1
ATOM 1342 N N . PHE A 1 172 ? 30.648 60.382 84.392 1.00 23.85 171 PHE A N 1
ATOM 1343 C CA . PHE A 1 172 ? 30.794 60.710 82.976 1.00 22.60 171 PHE A CA 1
ATOM 1344 C C . PHE A 1 172 ? 31.432 62.076 82.812 1.00 21.06 171 PHE A C 1
ATOM 1345 O O . PHE A 1 172 ? 30.972 63.064 83.397 1.00 19.80 171 PHE A O 1
ATOM 1353 N N . TRP A 1 173 ? 32.504 62.120 82.027 1.00 20.52 172 TRP A N 1
ATOM 1354 C CA . TRP A 1 173 ? 33.203 63.365 81.750 1.00 21.14 172 TRP A CA 1
ATOM 1355 C C . TRP A 1 173 ? 32.951 63.767 80.297 1.00 21.04 172 TRP A C 1
ATOM 1356 O O . TRP A 1 173 ? 32.866 62.919 79.410 1.00 20.65 172 TRP A O 1
ATOM 1367 N N . PHE A 1 174 ? 32.843 65.071 80.069 1.00 22.07 173 PHE A N 1
ATOM 1368 C CA . PHE A 1 174 ? 32.556 65.612 78.753 1.00 21.12 173 PHE A CA 1
ATOM 1369 C C . PHE A 1 174 ? 33.637 66.512 78.150 1.00 21.71 173 PHE A C 1
ATOM 1370 O O . PHE A 1 174 ? 34.132 67.426 78.810 1.00 20.54 173 PHE A O 1
ATOM 1378 N N . ALA A 1 175 ? 33.993 66.257 76.892 1.00 19.03 174 ALA A N 1
ATOM 1379 C CA . ALA A 1 175 ? 34.957 67.093 76.189 1.00 19.34 174 ALA A CA 1
ATOM 1380 C C . ALA A 1 175 ? 34.201 67.587 74.960 1.00 20.88 174 ALA A C 1
ATOM 1381 O O . ALA A 1 175 ? 33.414 66.838 74.383 1.00 19.57 174 ALA A O 1
ATOM 1383 N N . VAL A 1 176 ? 34.421 68.839 74.562 1.00 20.81 175 VAL A N 1
ATOM 1384 C CA . VAL A 1 176 ? 33.708 69.386 73.412 1.00 20.57 175 VAL A CA 1
ATOM 1385 C C . VAL A 1 176 ? 34.592 70.128 72.406 1.00 21.91 175 VAL A C 1
ATOM 1386 O O . VAL A 1 176 ? 35.592 70.754 72.769 1.00 21.86 175 VAL A O 1
ATOM 1390 N N . ARG A 1 177 ? 34.216 70.033 71.137 1.00 20.52 176 ARG A N 1
ATOM 1391 C CA . ARG A 1 177 ? 34.915 70.736 70.070 1.00 24.17 176 ARG A CA 1
ATOM 1392 C C . ARG A 1 177 ? 33.890 71.498 69.235 1.00 24.61 176 ARG A C 1
ATOM 1393 O O . ARG A 1 177 ? 32.780 71.011 69.006 1.00 24.73 176 ARG A O 1
ATOM 1401 N N . LYS A 1 178 ? 34.260 72.700 68.806 1.00 26.08 177 LYS A N 1
ATOM 1402 C CA . LYS A 1 178 ? 33.394 73.533 67.980 1.00 27.76 177 LYS A CA 1
ATOM 1403 C C . LYS A 1 178 ? 34.245 74.272 66.963 1.00 28.23 177 LYS A C 1
ATOM 1404 O O . LYS A 1 178 ? 35.244 74.901 67.316 1.00 25.62 177 LYS A O 1
ATOM 1410 N N . ASP A 1 179 ? 33.853 74.171 65.697 1.00 28.66 178 ASP A N 1
ATOM 1411 C CA . ASP A 1 179 ? 34.567 74.820 64.611 1.00 31.26 178 ASP A CA 1
ATOM 1412 C C . ASP A 1 179 ? 36.064 74.552 64.647 1.00 30.91 178 ASP A C 1
ATOM 1413 O O . ASP A 1 179 ? 36.869 75.473 64.525 1.00 30.69 178 ASP A O 1
ATOM 1418 N N . GLY A 1 180 ? 36.428 73.286 64.826 1.00 30.42 179 GLY A N 1
ATOM 1419 C CA . GLY A 1 180 ? 37.828 72.911 64.849 1.00 29.62 179 GLY A CA 1
ATOM 1420 C C . GLY A 1 180 ? 38.642 73.178 66.101 1.00 28.92 179 GLY A C 1
ATOM 1421 O O . GLY A 1 180 ? 39.818 72.831 66.130 1.00 29.83 179 GLY A O 1
ATOM 1422 N N . ASP A 1 181 ? 38.052 73.778 67.130 1.00 28.60 180 ASP A N 1
ATOM 1423 C CA . ASP A 1 181 ? 38.807 74.051 68.352 1.00 28.27 180 ASP A CA 1
ATOM 1424 C C . ASP A 1 181 ? 38.214 73.422 69.605 1.00 27.80 180 ASP A C 1
ATOM 1425 O O . ASP A 1 181 ? 36.996 73.309 69.752 1.00 25.95 180 ASP A O 1
ATOM 1430 N N . ASP A 1 182 ? 39.090 73.032 70.517 1.00 24.73 181 ASP A N 1
ATOM 1431 C CA . ASP A 1 182 ? 38.654 72.434 71.764 1.00 26.10 181 ASP A CA 1
ATOM 1432 C C . ASP A 1 182 ? 38.061 73.507 72.664 1.00 25.59 181 ASP A C 1
ATOM 1433 O O . ASP A 1 182 ? 38.563 74.635 72.721 1.00 23.91 181 ASP A O 1
ATOM 1438 N N . VAL A 1 183 ? 36.984 73.159 73.360 1.00 23.74 182 VAL A N 1
ATOM 1439 C CA . VAL A 1 183 ? 36.370 74.089 74.287 1.00 22.46 182 VAL A CA 1
ATOM 1440 C C . VAL A 1 183 ? 37.155 73.937 75.579 1.00 23.30 182 VAL A C 1
ATOM 1441 O O . VAL A 1 183 ? 37.277 72.831 76.117 1.00 21.56 182 VAL A O 1
ATOM 1445 N N . ILE A 1 184 ? 37.688 75.046 76.076 1.00 23.03 183 ILE A N 1
ATOM 1446 C CA . ILE A 1 184 ? 38.478 75.021 77.301 1.00 24.26 183 ILE A CA 1
ATOM 1447 C C . ILE A 1 184 ? 37.634 75.334 78.534 1.00 25.88 183 ILE A C 1
ATOM 1448 O O . ILE A 1 184 ? 37.136 76.450 78.683 1.00 26.24 183 ILE A O 1
ATOM 1453 N N . PHE A 1 185 ? 37.478 74.340 79.410 1.00 24.69 184 PHE A N 1
ATOM 1454 C CA . PHE A 1 185 ? 36.697 74.486 80.638 1.00 26.31 184 PHE A CA 1
ATOM 1455 C C . PHE A 1 185 ? 37.568 74.861 81.833 1.00 27.68 184 PHE A C 1
ATOM 1456 O O . PHE A 1 185 ? 38.628 74.275 82.048 1.00 28.17 184 PHE A O 1
ATOM 1464 N N . SER A 1 186 ? 37.123 75.835 82.616 1.00 29.25 185 SER A N 1
ATOM 1465 C CA . SER A 1 186 ? 37.866 76.216 83.809 1.00 31.61 185 SER A CA 1
ATOM 1466 C C . SER A 1 186 ? 36.955 75.890 84.982 1.00 32.63 185 SER A C 1
ATOM 1467 O O . SER A 1 186 ? 35.796 75.519 84.787 1.00 30.85 185 SER A O 1
ATOM 1470 N N . ARG A 1 187 ? 37.473 76.032 86.196 1.00 34.84 186 ARG A N 1
ATOM 1471 C CA . ARG A 1 187 ? 36.704 75.703 87.390 1.00 35.66 186 ARG A CA 1
ATOM 1472 C C . ARG A 1 187 ? 35.598 76.686 87.744 1.00 33.71 186 ARG A C 1
ATOM 1473 O O . ARG A 1 187 ? 34.598 76.298 88.343 1.00 34.52 186 ARG A O 1
ATOM 1481 N N . THR A 1 188 ? 35.761 77.951 87.365 1.00 32.23 187 THR A N 1
ATOM 1482 C CA . THR A 1 188 ? 34.754 78.963 87.668 1.00 30.51 187 THR A CA 1
ATOM 1483 C C . THR A 1 188 ? 34.285 79.781 86.466 1.00 30.50 187 THR A C 1
ATOM 1484 O O . THR A 1 188 ? 34.932 79.794 85.412 1.00 28.53 187 THR A O 1
ATOM 1488 N N . GLY A 1 189 ? 33.151 80.460 86.645 1.00 29.64 188 GLY A N 1
ATOM 1489 C CA . GLY A 1 189 ? 32.558 81.265 85.591 1.00 30.36 188 GLY A CA 1
ATOM 1490 C C . GLY A 1 189 ? 31.274 80.635 85.063 1.00 30.57 188 GLY A C 1
ATOM 1491 O O . GLY A 1 189 ? 30.842 79.593 85.554 1.00 30.96 188 GLY A O 1
ATOM 1492 N N . SER A 1 190 ? 30.652 81.263 84.071 1.00 30.40 189 SER A N 1
ATOM 1493 C CA . SER A 1 190 ? 29.422 80.733 83.483 1.00 31.56 189 SER A CA 1
ATOM 1494 C C . SER A 1 190 ? 29.724 80.111 82.119 1.00 31.07 189 SER A C 1
ATOM 1495 O O . SER A 1 190 ? 30.537 80.639 81.360 1.00 27.82 189 SER A O 1
ATOM 1498 N N . LEU A 1 191 ? 29.070 78.989 81.815 1.00 31.94 190 LEU A N 1
ATOM 1499 C CA . LEU A 1 191 ? 29.288 78.282 80.551 1.00 34.13 190 LEU A CA 1
ATOM 1500 C C . LEU A 1 191 ? 28.973 79.120 79.324 1.00 36.54 190 LEU A C 1
ATOM 1501 O O . LEU A 1 191 ? 29.595 78.951 78.270 1.00 36.02 190 LEU A O 1
ATOM 1506 N N . GLU A 1 192 ? 28.013 80.025 79.462 1.00 38.57 191 GLU A N 1
ATOM 1507 C CA . GLU A 1 192 ? 27.613 80.878 78.354 1.00 42.77 191 GLU A CA 1
ATOM 1508 C C . GLU A 1 192 ? 27.591 82.349 78.768 1.00 45.03 191 GLU A C 1
ATOM 1509 O O . GLU A 1 192 ? 27.432 82.673 79.948 1.00 44.26 191 GLU A O 1
ATOM 1515 N N . PRO A 1 193 ? 27.769 83.259 77.798 1.00 46.89 192 PRO A N 1
ATOM 1516 C CA . PRO A 1 193 ? 27.755 84.696 78.081 1.00 48.79 192 PRO A CA 1
ATOM 1517 C C . PRO A 1 193 ? 26.298 85.157 78.191 1.00 50.99 192 PRO A C 1
ATOM 1518 O O . PRO A 1 193 ? 25.376 84.370 77.958 1.00 50.59 192 PRO A O 1
ATOM 1522 N N . SER A 1 194 ? 26.095 86.425 78.536 1.00 53.37 193 SER A N 1
ATOM 1523 C CA . SER A 1 194 ? 24.749 86.981 78.684 1.00 55.07 193 SER A CA 1
ATOM 1524 C C . SER A 1 194 ? 23.945 86.932 77.390 1.00 55.99 193 SER A C 1
ATOM 1525 O O . SER A 1 194 ? 24.438 87.307 76.323 1.00 55.15 193 SER A O 1
ATOM 1528 N N . HIS A 1 195 ? 22.703 86.467 77.499 1.00 57.95 194 HIS A N 1
ATOM 1529 C CA . HIS A 1 195 ? 21.790 86.361 76.362 1.00 58.93 194 HIS A CA 1
ATOM 1530 C C . HIS A 1 195 ? 20.533 85.598 76.764 1.00 59.51 194 HIS A C 1
ATOM 1531 O O . HIS A 1 195 ? 19.469 85.779 76.174 1.00 59.79 194 HIS A O 1
ATOM 1533 N N . ALA A 1 218 ? 24.914 79.675 86.449 1.00 46.11 217 ALA A N 1
ATOM 1534 C CA . ALA A 1 218 ? 25.162 79.338 85.051 1.00 46.05 217 ALA A CA 1
ATOM 1535 C C . ALA A 1 218 ? 26.509 78.641 84.925 1.00 45.39 217 ALA A C 1
ATOM 1536 O O . ALA A 1 218 ? 27.086 78.563 83.837 1.00 44.12 217 ALA A O 1
ATOM 1538 N N . ARG A 1 219 ? 26.993 78.126 86.051 1.00 45.46 218 ARG A N 1
ATOM 1539 C CA . ARG A 1 219 ? 28.277 77.442 86.107 1.00 46.30 218 ARG A CA 1
ATOM 1540 C C . ARG A 1 219 ? 28.246 76.076 85.430 1.00 45.65 218 ARG A C 1
ATOM 1541 O O . ARG A 1 219 ? 29.293 75.457 85.213 1.00 45.88 218 ARG A O 1
ATOM 1549 N N . GLY A 1 220 ? 27.047 75.605 85.101 1.00 43.74 219 GLY A N 1
ATOM 1550 C CA . GLY A 1 220 ? 26.922 74.312 84.456 1.00 41.89 219 GLY A CA 1
ATOM 1551 C C . GLY A 1 220 ? 26.982 73.182 85.465 1.00 41.59 219 GLY A C 1
ATOM 1552 O O . GLY A 1 220 ? 27.372 72.053 85.141 1.00 40.78 219 GLY A O 1
ATOM 1553 N N . THR A 1 221 ? 26.595 73.488 86.699 1.00 39.45 220 THR A N 1
ATOM 1554 C CA . THR A 1 221 ? 26.596 72.496 87.760 1.00 38.89 220 THR A CA 1
ATOM 1555 C C . THR A 1 221 ? 25.192 72.104 88.204 1.00 36.81 220 THR A C 1
ATOM 1556 O O . THR A 1 221 ? 25.037 71.180 89.002 1.00 37.36 220 THR A O 1
ATOM 1560 N N . ILE A 1 222 ? 24.176 72.806 87.705 1.00 33.39 221 ILE A N 1
ATOM 1561 C CA . ILE A 1 222 ? 22.785 72.484 88.051 1.00 31.39 221 ILE A CA 1
ATOM 1562 C C . ILE A 1 222 ? 22.277 71.387 87.104 1.00 28.87 221 ILE A C 1
ATOM 1563 O O . ILE A 1 222 ? 22.275 71.571 85.889 1.00 27.31 221 ILE A O 1
ATOM 1568 N N . PHE A 1 223 ? 21.829 70.266 87.661 1.00 24.91 222 PHE A N 1
ATOM 1569 C CA . PHE A 1 223 ? 21.324 69.151 86.853 1.00 24.66 222 PHE A CA 1
ATOM 1570 C C . PHE A 1 223 ? 19.942 68.674 87.313 1.00 24.10 222 PHE A C 1
ATOM 1571 O O . PHE A 1 223 ? 19.671 68.604 88.512 1.00 23.49 222 PHE A O 1
ATOM 1579 N N . THR A 1 224 ? 19.078 68.324 86.364 1.00 24.07 223 THR A N 1
ATOM 1580 C CA . THR A 1 224 ? 17.746 67.825 86.709 1.00 24.56 223 THR A CA 1
ATOM 1581 C C . THR A 1 224 ? 17.882 66.446 87.357 1.00 24.84 223 THR A C 1
ATOM 1582 O O . THR A 1 224 ? 18.858 65.740 87.101 1.00 25.81 223 THR A O 1
ATOM 1586 N N . GLN A 1 225 ? 16.908 66.068 88.189 1.00 24.49 224 GLN A N 1
ATOM 1587 C CA . GLN A 1 225 ? 16.935 64.798 88.920 1.00 24.02 224 GLN A CA 1
ATOM 1588 C C . GLN A 1 225 ? 16.423 63.525 88.229 1.00 25.44 224 GLN A C 1
ATOM 1589 O O . GLN A 1 225 ? 16.572 62.432 88.768 1.00 23.80 224 GLN A O 1
ATOM 1595 N N . SER A 1 226 ? 15.796 63.661 87.066 1.00 26.09 225 SER A N 1
ATOM 1596 C CA . SER A 1 226 ? 15.336 62.499 86.308 1.00 26.97 225 SER A CA 1
ATOM 1597 C C . SER A 1 226 ? 14.312 61.568 86.946 1.00 27.50 225 SER A C 1
ATOM 1598 O O . SER A 1 226 ? 14.271 60.384 86.613 1.00 27.07 225 SER A O 1
ATOM 1601 N N . ARG A 1 227 ? 13.484 62.079 87.846 1.00 26.80 226 ARG A N 1
ATOM 1602 C CA . ARG A 1 227 ? 12.486 61.230 88.479 1.00 27.70 226 ARG A CA 1
ATOM 1603 C C . ARG A 1 227 ? 11.175 61.146 87.693 1.00 27.85 226 ARG A C 1
ATOM 1604 O O . ARG A 1 227 ? 10.867 61.997 86.856 1.00 28.70 226 ARG A O 1
ATOM 1612 N N . LEU A 1 228 ? 10.425 60.086 87.956 1.00 28.07 227 LEU A N 1
ATOM 1613 C CA . LEU A 1 228 ? 9.133 59.858 87.322 1.00 28.81 227 LEU A CA 1
ATOM 1614 C C . LEU A 1 228 ? 8.073 60.060 88.397 1.00 29.10 227 LEU A C 1
ATOM 1615 O O . LEU A 1 228 ? 8.277 59.693 89.558 1.00 27.38 227 LEU A O 1
ATOM 1620 N N . LEU A 1 229 ? 6.952 60.653 88.009 1.00 32.27 228 LEU A N 1
ATOM 1621 C CA . LEU A 1 229 ? 5.862 60.917 88.933 1.00 35.50 228 LEU A CA 1
ATOM 1622 C C . LEU A 1 229 ? 5.339 59.634 89.586 1.00 37.43 228 LEU A C 1
ATOM 1623 O O . LEU A 1 229 ? 5.012 59.624 90.773 1.00 38.44 228 LEU A O 1
ATOM 1628 N N . SER A 1 230 ? 5.277 58.550 88.818 1.00 37.94 229 SER A N 1
ATOM 1629 C CA . SER A 1 230 ? 4.774 57.278 89.335 1.00 39.49 229 SER A CA 1
ATOM 1630 C C . SER A 1 230 ? 5.699 56.609 90.346 1.00 40.48 229 SER A C 1
ATOM 1631 O O . SER A 1 230 ? 5.326 55.621 90.980 1.00 41.38 229 SER A O 1
ATOM 1634 N N . SER A 1 231 ? 6.907 57.134 90.501 1.00 40.35 230 SER A N 1
ATOM 1635 C CA . SER A 1 231 ? 7.839 56.545 91.452 1.00 39.98 230 SER A CA 1
ATOM 1636 C C . SER A 1 231 ? 8.694 57.603 92.133 1.00 38.71 230 SER A C 1
ATOM 1637 O O . SER A 1 231 ? 9.773 57.302 92.639 1.00 39.96 230 SER A O 1
ATOM 1640 N N . PHE A 1 232 ? 8.206 58.839 92.150 1.00 36.14 231 PHE A N 1
ATOM 1641 C CA . PHE A 1 232 ? 8.941 59.937 92.758 1.00 35.22 231 PHE A CA 1
ATOM 1642 C C . PHE A 1 232 ? 9.359 59.581 94.182 1.00 36.20 231 PHE A C 1
ATOM 1643 O O . PHE A 1 232 ? 8.599 58.954 94.922 1.00 34.46 231 PHE A O 1
ATOM 1651 N N . THR A 1 233 ? 10.566 60.002 94.553 1.00 36.92 232 THR A N 1
ATOM 1652 C CA . THR A 1 233 ? 11.117 59.741 95.879 1.00 37.32 232 THR A CA 1
ATOM 1653 C C . THR A 1 233 ? 11.908 60.948 96.358 1.00 35.76 232 THR A C 1
ATOM 1654 O O . THR A 1 233 ? 12.717 61.497 95.616 1.00 36.60 232 THR A O 1
ATOM 1658 N N . PRO A 1 234 ? 11.684 61.386 97.607 1.00 36.52 233 PRO A N 1
ATOM 1659 C CA . PRO A 1 234 ? 12.431 62.548 98.106 1.00 36.39 233 PRO A CA 1
ATOM 1660 C C . PRO A 1 234 ? 13.921 62.210 98.120 1.00 36.50 233 PRO A C 1
ATOM 1661 O O . PRO A 1 234 ? 14.288 61.078 98.425 1.00 35.42 233 PRO A O 1
ATOM 1665 N N . ARG A 1 235 ? 14.779 63.171 97.789 1.00 38.19 234 ARG A N 1
ATOM 1666 C CA . ARG A 1 235 ? 16.215 62.897 97.781 1.00 40.76 234 ARG A CA 1
ATOM 1667 C C . ARG A 1 235 ? 17.017 63.670 98.814 1.00 41.22 234 ARG A C 1
ATOM 1668 O O . ARG A 1 235 ? 18.243 63.611 98.832 1.00 43.36 234 ARG A O 1
ATOM 1676 N N . SER A 1 236 ? 16.320 64.390 99.678 1.00 42.22 235 SER A N 1
ATOM 1677 C CA . SER A 1 236 ? 16.977 65.148 100.728 1.00 43.04 235 SER A CA 1
ATOM 1678 C C . SER A 1 236 ? 16.014 65.238 101.902 1.00 44.30 235 SER A C 1
ATOM 1679 O O . SER A 1 236 ? 14.911 64.687 101.856 1.00 43.81 235 SER A O 1
ATOM 1682 N N . GLU A 1 237 ? 16.432 65.929 102.953 1.00 45.10 236 GLU A N 1
ATOM 1683 C CA . GLU A 1 237 ? 15.589 66.088 104.125 1.00 46.51 236 GLU A CA 1
ATOM 1684 C C . GLU A 1 237 ? 14.540 67.148 103.812 1.00 45.28 236 GLU A C 1
ATOM 1685 O O . GLU A 1 237 ? 13.398 67.065 104.268 1.00 44.50 236 GLU A O 1
ATOM 1699 N N . GLU A 1 239 ? 13.208 67.765 100.848 1.00 38.15 238 GLU A N 1
ATOM 1700 C CA . GLU A 1 239 ? 12.193 67.178 99.982 1.00 37.08 238 GLU A CA 1
ATOM 1701 C C . GLU A 1 239 ? 11.310 66.242 100.794 1.00 36.77 238 GLU A C 1
ATOM 1702 O O . GLU A 1 239 ? 10.127 66.072 100.499 1.00 36.24 238 GLU A O 1
ATOM 1708 N N . LYS A 1 240 ? 11.894 65.642 101.825 1.00 37.94 239 LYS A N 1
ATOM 1709 C CA . LYS A 1 240 ? 11.162 64.730 102.692 1.00 39.59 239 LYS A CA 1
ATOM 1710 C C . LYS A 1 240 ? 10.125 65.542 103.465 1.00 39.79 239 LYS A C 1
ATOM 1711 O O . LYS A 1 240 ? 8.967 65.136 103.580 1.00 40.33 239 LYS A O 1
ATOM 1717 N N . ASP A 1 241 ? 10.541 66.694 103.987 1.00 39.49 240 ASP A N 1
ATOM 1718 C CA . ASP A 1 241 ? 9.625 67.557 104.727 1.00 38.93 240 ASP A CA 1
ATOM 1719 C C . ASP A 1 241 ? 8.540 68.100 103.802 1.00 38.30 240 ASP A C 1
ATOM 1720 O O . ASP A 1 241 ? 7.371 68.141 104.176 1.00 39.18 240 ASP A O 1
ATOM 1725 N N . PHE A 1 242 ? 8.933 68.518 102.600 1.00 37.23 241 PHE A N 1
ATOM 1726 C CA . PHE A 1 242 ? 7.985 69.062 101.627 1.00 37.46 241 PHE A CA 1
ATOM 1727 C C . PHE A 1 242 ? 6.865 68.070 101.324 1.00 37.51 241 PHE A C 1
ATOM 1728 O O . PHE A 1 242 ? 5.737 68.467 101.056 1.00 38.16 241 PHE A O 1
ATOM 1744 N N . ASP A 1 244 ? 5.905 65.582 103.537 1.00 43.81 243 ASP A N 1
ATOM 1745 C CA . ASP A 1 244 ? 5.173 65.254 104.757 1.00 45.32 243 ASP A CA 1
ATOM 1746 C C . ASP A 1 244 ? 4.525 66.383 105.546 1.00 45.63 243 ASP A C 1
ATOM 1747 O O . ASP A 1 244 ? 3.430 66.210 106.079 1.00 46.58 243 ASP A O 1
ATOM 1752 N N . LEU A 1 245 ? 5.187 67.530 105.631 1.00 46.03 244 LEU A N 1
ATOM 1753 C CA . LEU A 1 245 ? 4.642 68.659 106.384 1.00 45.60 244 LEU A CA 1
ATOM 1754 C C . LEU A 1 245 ? 3.626 69.448 105.572 1.00 45.02 244 LEU A C 1
ATOM 1755 O O . LEU A 1 245 ? 3.640 69.402 104.345 1.00 44.03 244 LEU A O 1
ATOM 1760 N N . ASP A 1 246 ? 2.739 70.165 106.262 1.00 44.96 245 ASP A N 1
ATOM 1761 C CA . ASP A 1 246 ? 1.736 70.990 105.595 1.00 45.36 245 ASP A CA 1
ATOM 1762 C C . ASP A 1 246 ? 2.475 72.160 104.956 1.00 44.68 245 ASP A C 1
ATOM 1763 O O . ASP A 1 246 ? 3.593 72.469 105.352 1.00 44.25 245 ASP A O 1
ATOM 1768 N N . ASP A 1 247 ? 1.862 72.812 103.974 1.00 45.81 246 ASP A N 1
ATOM 1769 C CA . ASP A 1 247 ? 2.522 73.928 103.305 1.00 48.08 246 ASP A CA 1
ATOM 1770 C C . ASP A 1 247 ? 3.012 74.987 104.294 1.00 48.14 246 ASP A C 1
ATOM 1771 O O . ASP A 1 247 ? 4.177 75.382 104.257 1.00 46.64 246 ASP A O 1
ATOM 1776 N N . ASP A 1 248 ? 2.129 75.430 105.184 1.00 48.29 247 ASP A N 1
ATOM 1777 C CA . ASP A 1 248 ? 2.483 76.435 106.184 1.00 48.86 247 ASP A CA 1
ATOM 1778 C C . ASP A 1 248 ? 3.735 76.017 106.955 1.00 47.88 247 ASP A C 1
ATOM 1779 O O . ASP A 1 248 ? 4.712 76.764 107.032 1.00 48.19 247 ASP A O 1
ATOM 1784 N N . VAL A 1 249 ? 3.692 74.813 107.513 1.00 46.41 248 VAL A N 1
ATOM 1785 C CA . VAL A 1 249 ? 4.795 74.259 108.287 1.00 45.89 248 VAL A CA 1
ATOM 1786 C C . VAL A 1 249 ? 6.111 74.264 107.506 1.00 45.07 248 VAL A C 1
ATOM 1787 O O . VAL A 1 249 ? 7.145 74.714 108.009 1.00 44.76 248 VAL A O 1
ATOM 1791 N N . PHE A 1 250 ? 6.069 73.759 106.277 1.00 43.00 249 PHE A N 1
ATOM 1792 C CA . PHE A 1 250 ? 7.257 73.701 105.436 1.00 40.80 249 PHE A CA 1
ATOM 1793 C C . PHE A 1 250 ? 7.873 75.063 105.157 1.00 40.79 249 PHE A C 1
ATOM 1794 O O . PHE A 1 250 ? 9.072 75.254 105.350 1.00 39.98 249 PHE A O 1
ATOM 1802 N N . ILE A 1 251 ? 7.056 75.999 104.682 1.00 41.44 250 ILE A N 1
ATOM 1803 C CA . ILE A 1 251 ? 7.537 77.336 104.345 1.00 43.67 250 ILE A CA 1
ATOM 1804 C C . ILE A 1 251 ? 8.256 78.052 105.484 1.00 45.00 250 ILE A C 1
ATOM 1805 O O . ILE A 1 251 ? 9.299 78.671 105.272 1.00 46.81 250 ILE A O 1
ATOM 1810 N N . ALA A 1 252 ? 7.702 77.972 106.689 1.00 46.27 251 ALA A N 1
ATOM 1811 C CA . ALA A 1 252 ? 8.309 78.626 107.845 1.00 46.45 251 ALA A CA 1
ATOM 1812 C C . ALA A 1 252 ? 9.625 77.965 108.234 1.00 46.07 251 ALA A C 1
ATOM 1813 O O . ALA A 1 252 ? 10.611 78.646 108.520 1.00 45.84 251 ALA A O 1
ATOM 1815 N N . LYS A 1 253 ? 9.633 76.636 108.238 1.00 45.99 252 LYS A N 1
ATOM 1816 C CA . LYS A 1 253 ? 10.820 75.876 108.607 1.00 46.02 252 LYS A CA 1
ATOM 1817 C C . LYS A 1 253 ? 12.045 76.225 107.774 1.00 47.44 252 LYS A C 1
ATOM 1818 O O . LYS A 1 253 ? 13.170 76.157 108.267 1.00 48.80 252 LYS A O 1
ATOM 1824 N N . TYR A 1 254 ? 11.832 76.594 106.514 1.00 46.17 253 TYR A N 1
ATOM 1825 C CA . TYR A 1 254 ? 12.941 76.937 105.634 1.00 45.46 253 TYR A CA 1
ATOM 1826 C C . TYR A 1 254 ? 12.899 78.393 105.183 1.00 46.74 253 TYR A C 1
ATOM 1827 O O . TYR A 1 254 ? 13.451 78.751 104.138 1.00 45.76 253 TYR A O 1
ATOM 1836 N N . SER A 1 255 ? 12.241 79.224 105.985 1.00 47.63 254 SER A N 1
ATOM 1837 C CA . SER A 1 255 ? 12.121 80.651 105.707 1.00 49.91 254 SER A CA 1
ATOM 1838 C C . SER A 1 255 ? 11.999 80.934 104.220 1.00 50.50 254 SER A C 1
ATOM 1839 O O . SER A 1 255 ? 12.927 81.450 103.609 1.00 50.24 254 SER A O 1
ATOM 1842 N N . LEU A 1 256 ? 10.852 80.584 103.644 1.00 53.11 255 LEU A N 1
ATOM 1843 C CA . LEU A 1 256 ? 10.599 80.805 102.222 1.00 54.26 255 LEU A CA 1
ATOM 1844 C C . LEU A 1 256 ? 9.433 81.774 102.088 1.00 55.83 255 LEU A C 1
ATOM 1845 O O . LEU A 1 256 ? 8.607 81.657 101.183 1.00 55.30 255 LEU A O 1
ATOM 1850 N N . GLN A 1 257 ? 9.387 82.735 103.005 1.00 57.75 256 GLN A N 1
ATOM 1851 C CA . GLN A 1 257 ? 8.338 83.749 103.044 1.00 59.62 256 GLN A CA 1
ATOM 1852 C C . GLN A 1 257 ? 7.951 84.325 101.682 1.00 59.33 256 GLN A C 1
ATOM 1853 O O . GLN A 1 257 ? 6.981 83.886 101.069 1.00 60.28 256 GLN A O 1
ATOM 1859 N N . ASP A 1 258 ? 8.713 85.310 101.215 1.00 58.76 257 ASP A N 1
ATOM 1860 C CA . ASP A 1 258 ? 8.420 85.966 99.945 1.00 58.97 257 ASP A CA 1
ATOM 1861 C C . ASP A 1 258 ? 8.925 85.280 98.679 1.00 57.88 257 ASP A C 1
ATOM 1862 O O . ASP A 1 258 ? 9.438 85.936 97.772 1.00 58.59 257 ASP A O 1
ATOM 1867 N N . TYR A 1 259 ? 8.765 83.964 98.605 1.00 55.99 258 TYR A N 1
ATOM 1868 C CA . TYR A 1 259 ? 9.193 83.229 97.420 1.00 55.42 258 TYR A CA 1
ATOM 1869 C C . TYR A 1 259 ? 8.000 82.560 96.744 1.00 54.45 258 TYR A C 1
ATOM 1870 O O . TYR A 1 259 ? 8.158 81.732 95.847 1.00 54.39 258 TYR A O 1
ATOM 1879 N N . ALA A 1 260 ? 6.806 82.946 97.185 1.00 53.42 259 ALA A N 1
ATOM 1880 C CA . ALA A 1 260 ? 5.549 82.443 96.642 1.00 52.90 259 ALA A CA 1
ATOM 1881 C C . ALA A 1 260 ? 5.558 80.969 96.246 1.00 51.89 259 ALA A C 1
ATOM 1882 O O . ALA A 1 260 ? 5.317 80.638 95.091 1.00 51.85 259 ALA A O 1
ATOM 1884 N N . PHE A 1 261 ? 5.832 80.083 97.195 1.00 52.09 260 PHE A N 1
ATOM 1885 C CA . PHE A 1 261 ? 5.849 78.657 96.893 1.00 52.59 260 PHE A CA 1
ATOM 1886 C C . PHE A 1 261 ? 4.437 78.110 96.686 1.00 53.70 260 PHE A C 1
ATOM 1887 O O . PHE A 1 261 ? 4.232 77.179 95.906 1.00 52.88 260 PHE A O 1
ATOM 1895 N N . GLU A 1 262 ? 3.467 78.698 97.382 1.00 53.97 261 GLU A N 1
ATOM 1896 C CA . GLU A 1 262 ? 2.076 78.272 97.278 1.00 54.04 261 GLU A CA 1
ATOM 1897 C C . GLU A 1 262 ? 1.670 78.178 95.807 1.00 53.55 261 GLU A C 1
ATOM 1898 O O . GLU A 1 262 ? 0.963 77.252 95.398 1.00 54.72 261 GLU A O 1
ATOM 1904 N N . HIS A 1 263 ? 2.142 79.136 95.017 1.00 50.73 262 HIS A N 1
ATOM 1905 C CA . HIS A 1 263 ? 1.845 79.194 93.591 1.00 48.20 262 HIS A CA 1
ATOM 1906 C C . HIS A 1 263 ? 2.815 78.336 92.769 1.00 47.09 262 HIS A C 1
ATOM 1907 O O . HIS A 1 263 ? 2.465 77.246 92.323 1.00 47.27 262 HIS A O 1
ATOM 1914 N N . VAL A 1 264 ? 4.038 78.833 92.593 1.00 45.53 263 VAL A N 1
ATOM 1915 C CA . VAL A 1 264 ? 5.079 78.157 91.810 1.00 43.50 263 VAL A CA 1
ATOM 1916 C C . VAL A 1 264 ? 5.372 76.678 92.090 1.00 41.12 263 VAL A C 1
ATOM 1917 O O . VAL A 1 264 ? 5.496 75.883 91.158 1.00 41.25 263 VAL A O 1
ATOM 1921 N N . VAL A 1 265 ? 5.490 76.307 93.359 1.00 38.60 264 VAL A N 1
ATOM 1922 C CA . VAL A 1 265 ? 5.812 74.929 93.719 1.00 36.53 264 VAL A CA 1
ATOM 1923 C C . VAL A 1 265 ? 4.629 74.055 94.141 1.00 36.49 264 VAL A C 1
ATOM 1924 O O . VAL A 1 265 ? 4.531 72.899 93.728 1.00 34.85 264 VAL A O 1
ATOM 1928 N N . TYR A 1 266 ? 3.741 74.596 94.970 1.00 36.35 265 TYR A N 1
ATOM 1929 C CA . TYR A 1 266 ? 2.581 73.843 95.438 1.00 37.03 265 TYR A CA 1
ATOM 1930 C C . TYR A 1 266 ? 1.448 73.830 94.418 1.00 37.29 265 TYR A C 1
ATOM 1931 O O . TYR A 1 266 ? 0.717 72.841 94.296 1.00 36.89 265 TYR A O 1
ATOM 1940 N N . GLY A 1 267 ? 1.308 74.935 93.694 1.00 37.62 266 GLY A N 1
ATOM 1941 C CA . GLY A 1 267 ? 0.249 75.049 92.707 1.00 38.42 266 GLY A CA 1
ATOM 1942 C C . GLY A 1 267 ? -1.099 75.350 93.344 1.00 37.54 266 GLY A C 1
ATOM 1943 O O . GLY A 1 267 ? -1.377 74.898 94.456 1.00 37.47 266 GLY A O 1
ATOM 1944 N N . SER A 1 268 ? -1.928 76.128 92.651 1.00 38.89 267 SER A N 1
ATOM 1945 C CA . SER A 1 268 ? -3.265 76.466 93.146 1.00 40.16 267 SER A CA 1
ATOM 1946 C C . SER A 1 268 ? -4.294 75.792 92.240 1.00 39.84 267 SER A C 1
ATOM 1947 O O . SER A 1 268 ? -4.204 75.868 91.015 1.00 39.63 267 SER A O 1
ATOM 1950 N N . PHE A 1 269 ? -5.275 75.137 92.847 1.00 40.60 268 PHE A N 1
ATOM 1951 C CA . PHE A 1 269 ? -6.291 74.425 92.086 1.00 41.75 268 PHE A CA 1
ATOM 1952 C C . PHE A 1 269 ? -7.705 74.965 92.294 1.00 43.25 268 PHE A C 1
ATOM 1953 O O . PHE A 1 269 ? -8.682 74.238 92.121 1.00 44.21 268 PHE A O 1
ATOM 1961 N N . ASN A 1 270 ? -7.813 76.243 92.646 1.00 45.35 269 ASN A N 1
ATOM 1962 C CA . ASN A 1 270 ? -9.113 76.865 92.887 1.00 46.71 269 ASN A CA 1
ATOM 1963 C C . ASN A 1 270 ? -9.651 77.707 91.739 1.00 46.73 269 ASN A C 1
ATOM 1964 O O . ASN A 1 270 ? -10.441 78.621 91.960 1.00 48.66 269 ASN A O 1
ATOM 1969 N N . GLN A 1 271 ? -9.226 77.406 90.518 1.00 45.59 270 GLN A N 1
ATOM 1970 C CA . GLN A 1 271 ? -9.693 78.143 89.349 1.00 45.50 270 GLN A CA 1
ATOM 1971 C C . GLN A 1 271 ? -9.727 77.181 88.179 1.00 43.76 270 GLN A C 1
ATOM 1972 O O . GLN A 1 271 ? -9.232 76.066 88.281 1.00 43.21 270 GLN A O 1
ATOM 1978 N N . LYS A 1 272 ? -10.307 77.619 87.068 1.00 43.45 271 LYS A N 1
ATOM 1979 C CA . LYS A 1 272 ? -10.385 76.779 85.885 1.00 42.36 271 LYS A CA 1
ATOM 1980 C C . LYS A 1 272 ? -8.975 76.414 85.446 1.00 40.52 271 LYS A C 1
ATOM 1981 O O . LYS A 1 272 ? -8.694 75.265 85.120 1.00 39.31 271 LYS A O 1
ATOM 1987 N N . ILE A 1 273 ? -8.091 77.404 85.451 1.00 39.26 272 ILE A N 1
ATOM 1988 C CA . ILE A 1 273 ? -6.709 77.193 85.039 1.00 39.67 272 ILE A CA 1
ATOM 1989 C C . ILE A 1 273 ? -5.781 77.051 86.238 1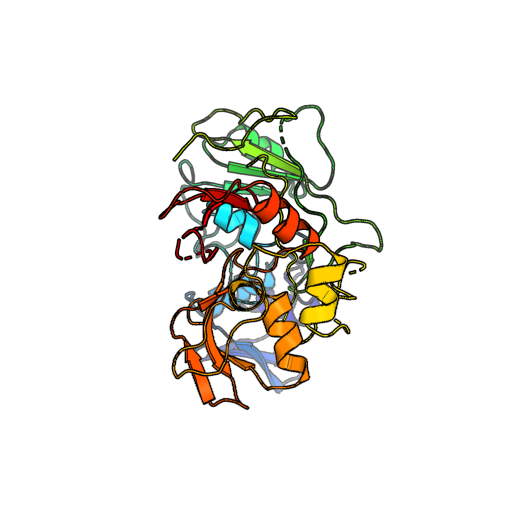.00 38.46 272 ILE A C 1
ATOM 1990 O O . ILE A 1 273 ? -5.699 77.941 87.090 1.00 38.49 272 ILE A O 1
ATOM 1995 N N . ILE A 1 274 ? -5.089 75.919 86.298 1.00 36.81 273 ILE A N 1
ATOM 1996 C CA . ILE A 1 274 ? -4.151 75.653 87.375 1.00 34.97 273 ILE A CA 1
ATOM 1997 C C . ILE A 1 274 ? -3.164 76.809 87.460 1.00 34.29 273 ILE A C 1
ATOM 1998 O O . ILE A 1 274 ? -2.829 77.426 86.452 1.00 32.59 273 ILE A O 1
ATOM 2003 N N . GLY A 1 275 ? -2.719 77.114 88.671 1.00 33.65 274 GLY A N 1
ATOM 2004 C CA . GLY A 1 275 ? -1.767 78.196 88.842 1.00 34.72 274 GLY A CA 1
ATOM 2005 C C . GLY A 1 275 ? -0.427 77.640 89.269 1.00 34.25 274 GLY A C 1
ATOM 2006 O O . GLY A 1 275 ? -0.368 76.776 90.144 1.00 34.67 274 GLY A O 1
ATOM 2007 N N . GLY A 1 276 ? 0.650 78.121 88.656 1.00 35.28 275 GLY A N 1
ATOM 2008 C CA . GLY A 1 276 ? 1.972 77.630 89.010 1.00 34.81 275 GLY A CA 1
ATOM 2009 C C . GLY A 1 276 ? 2.178 76.161 88.670 1.00 34.30 275 GLY A C 1
ATOM 2010 O O . GLY A 1 276 ? 1.880 75.723 87.559 1.00 34.95 275 GLY A O 1
ATOM 2011 N N . LEU A 1 277 ? 2.690 75.403 89.634 1.00 32.73 276 LEU A N 1
ATOM 2012 C CA . LEU A 1 277 ? 2.955 73.977 89.462 1.00 32.37 276 LEU A CA 1
ATOM 2013 C C . LEU A 1 277 ? 4.001 73.753 88.366 1.00 32.51 276 LEU A C 1
ATOM 2014 O O . LEU A 1 277 ? 3.714 73.159 87.328 1.00 31.44 276 LEU A O 1
ATOM 2019 N N . HIS A 1 278 ? 5.222 74.227 88.612 1.00 31.58 277 HIS A N 1
ATOM 2020 C CA . HIS A 1 278 ? 6.306 74.093 87.648 1.00 29.21 277 HIS A CA 1
ATOM 2021 C C . HIS A 1 278 ? 7.468 73.211 88.112 1.00 27.23 277 HIS A C 1
ATOM 2022 O O . HIS A 1 278 ? 8.428 73.022 87.376 1.00 26.33 277 HIS A O 1
ATOM 2029 N N . LEU A 1 279 ? 7.386 72.681 89.328 1.00 26.46 278 LEU A N 1
ATOM 2030 C CA . LEU A 1 279 ? 8.440 71.808 89.847 1.00 27.74 278 LEU A CA 1
ATOM 2031 C C . LEU A 1 279 ? 7.858 70.408 89.971 1.00 26.83 278 LEU A C 1
ATOM 2032 O O . LEU A 1 279 ? 6.775 70.237 90.516 1.00 28.72 278 LEU A O 1
ATOM 2037 N N . LEU A 1 280 ? 8.569 69.401 89.475 1.00 26.78 279 LEU A N 1
ATOM 2038 C CA . LEU A 1 280 ? 8.059 68.036 89.535 1.00 26.36 279 LEU A CA 1
ATOM 2039 C C . LEU A 1 280 ? 7.649 67.578 90.934 1.00 27.31 279 LEU A C 1
ATOM 2040 O O . LEU A 1 280 ? 6.592 66.966 91.097 1.00 25.77 279 LEU A O 1
ATOM 2045 N N . ILE A 1 281 ? 8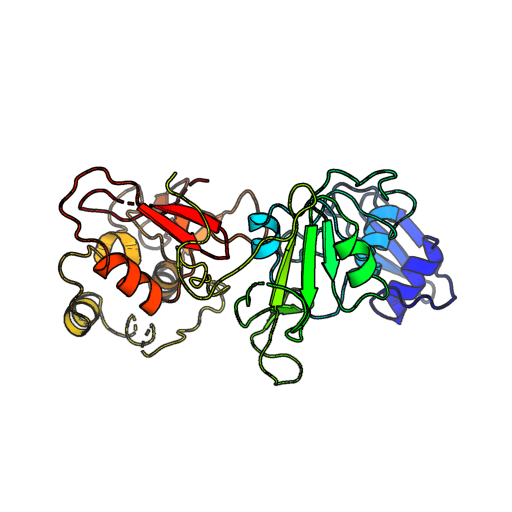.469 67.865 91.946 1.00 26.79 280 ILE A N 1
ATOM 2046 C CA . ILE A 1 281 ? 8.127 67.431 93.298 1.00 25.17 280 ILE A CA 1
ATOM 2047 C C . ILE A 1 281 ? 6.756 67.976 93.701 1.00 26.07 280 ILE A C 1
ATOM 2048 O O . ILE A 1 281 ? 6.035 67.344 94.473 1.00 26.99 280 ILE A O 1
ATOM 2053 N N . GLY A 1 282 ? 6.398 69.141 93.166 1.00 26.28 281 GLY A N 1
ATOM 2054 C CA . GLY A 1 282 ? 5.103 69.726 93.466 1.00 26.35 281 GLY A CA 1
ATOM 2055 C C . GLY A 1 282 ? 3.980 68.851 92.929 1.00 27.55 281 GLY A C 1
ATOM 2056 O O . GLY A 1 282 ? 2.948 68.665 93.581 1.00 28.33 281 GLY A O 1
ATOM 2057 N N . LEU A 1 283 ? 4.164 68.311 91.728 1.00 26.58 282 LEU A N 1
ATOM 2058 C CA . LEU A 1 283 ? 3.149 67.440 91.159 1.00 25.75 282 LEU A CA 1
ATOM 2059 C C . LEU A 1 283 ? 3.120 66.165 91.984 1.00 26.86 282 LEU A C 1
ATOM 2060 O O . LEU A 1 283 ? 2.060 65.590 92.226 1.00 28.41 282 LEU A O 1
ATOM 2065 N N . ALA A 1 284 ? 4.295 65.726 92.421 1.00 26.02 283 ALA A N 1
ATOM 2066 C CA . ALA A 1 284 ? 4.399 64.518 93.228 1.00 26.77 283 ALA A CA 1
ATOM 2067 C C . ALA A 1 284 ? 3.574 64.661 94.513 1.00 28.40 283 ALA A C 1
ATOM 2068 O O . ALA A 1 284 ? 2.846 63.744 94.900 1.00 28.98 283 ALA A O 1
ATOM 2070 N N . ARG A 1 285 ? 3.683 65.812 95.165 1.00 27.00 284 ARG A N 1
ATOM 2071 C CA . ARG A 1 285 ? 2.948 66.057 96.407 1.00 30.26 284 ARG A CA 1
ATOM 2072 C C . ARG A 1 285 ? 1.431 66.083 96.195 1.00 28.73 284 ARG A C 1
ATOM 2073 O O . ARG A 1 285 ? 0.674 65.571 97.021 1.00 29.22 284 ARG A O 1
ATOM 2081 N N . ARG A 1 286 ? 0.990 66.684 95.096 1.00 27.89 285 ARG A N 1
ATOM 2082 C CA . ARG A 1 286 ? -0.435 66.769 94.797 1.00 28.73 285 ARG A CA 1
ATOM 2083 C C . ARG A 1 286 ? -1.003 65.369 94.583 1.00 30.39 285 ARG A C 1
ATOM 2084 O O . ARG A 1 286 ? -2.114 65.056 95.026 1.00 29.73 285 ARG A O 1
ATOM 2092 N N . GLN A 1 287 ? -0.221 64.535 93.907 1.00 31.57 286 GLN A N 1
ATOM 2093 C CA . GLN A 1 287 ? -0.608 63.166 93.597 1.00 34.83 286 GLN A CA 1
ATOM 2094 C C . GLN A 1 287 ? -0.931 62.388 94.860 1.00 36.24 286 GLN A C 1
ATOM 2095 O O . GLN A 1 287 ? -1.582 61.346 94.805 1.00 36.26 286 GLN A O 1
ATOM 2101 N N . GLN A 1 288 ? -0.471 62.890 96.000 1.00 37.61 287 GLN A N 1
ATOM 2102 C CA . GLN A 1 288 ? -0.734 62.225 97.269 1.00 39.49 287 GLN A CA 1
ATOM 2103 C C . GLN A 1 288 ? -2.214 62.255 97.645 1.00 40.26 287 GLN A C 1
ATOM 2104 O O . GLN A 1 288 ? -2.723 61.311 98.256 1.00 40.55 287 GLN A O 1
ATOM 2110 N N . LYS A 1 289 ? -2.905 63.331 97.279 1.00 40.26 288 LYS A N 1
ATOM 2111 C CA . LYS A 1 289 ? -4.324 63.458 97.604 1.00 39.96 288 LYS A CA 1
ATOM 2112 C C . LYS A 1 289 ? -5.248 63.645 96.396 1.00 38.41 288 LYS A C 1
ATOM 2113 O O . LYS A 1 289 ? -6.469 63.585 96.534 1.00 37.58 288 LYS A O 1
ATOM 2119 N N . SER A 1 290 ? -4.677 63.874 95.218 1.00 36.29 289 SER A N 1
ATOM 2120 C CA . SER A 1 290 ? -5.493 64.071 94.025 1.00 34.89 289 SER A CA 1
ATOM 2121 C C . SER A 1 290 ? -4.800 63.540 92.780 1.00 35.66 289 SER A C 1
ATOM 2122 O O . SER A 1 290 ? -3.617 63.791 92.553 1.00 34.94 289 SER A O 1
ATOM 2125 N N . ASN A 1 291 ? -5.548 62.806 91.970 1.00 34.47 290 ASN A N 1
ATOM 2126 C CA . ASN A 1 291 ? -4.998 62.241 90.752 1.00 34.99 290 ASN A CA 1
ATOM 2127 C C . ASN A 1 291 ? -4.690 63.313 89.706 1.00 33.30 290 ASN A C 1
ATOM 2128 O O . ASN A 1 291 ? -5.564 64.085 89.316 1.00 31.48 290 ASN A O 1
ATOM 2133 N N . LEU A 1 292 ? -3.434 63.371 89.276 1.00 31.88 291 LEU A N 1
ATOM 2134 C CA . LEU A 1 292 ? -3.021 64.317 88.244 1.00 31.85 291 LEU A CA 1
ATOM 2135 C C . LEU A 1 292 ? -2.793 63.546 86.957 1.00 31.61 291 LEU A C 1
ATOM 2136 O O . LEU A 1 292 ? -1.957 62.647 86.908 1.00 31.31 291 LEU A O 1
ATOM 2141 N N . VAL A 1 293 ? -3.545 63.887 85.918 1.00 30.51 292 VAL A N 1
ATOM 2142 C CA . VAL A 1 293 ? -3.394 63.211 84.641 1.00 29.28 292 VAL A CA 1
ATOM 2143 C C . VAL A 1 293 ? -2.580 64.114 83.729 1.00 29.98 292 VAL A C 1
ATOM 2144 O O . VAL A 1 293 ? -2.907 65.288 83.541 1.00 28.58 292 VAL A O 1
ATOM 2148 N N . ILE A 1 294 ? -1.506 63.558 83.183 1.00 29.85 293 ILE A N 1
ATOM 2149 C CA . ILE A 1 294 ? -0.608 64.298 82.314 1.00 31.01 293 ILE A CA 1
ATOM 2150 C C . ILE A 1 294 ? -0.642 63.833 80.861 1.00 31.38 293 ILE A C 1
ATOM 2151 O O . ILE A 1 294 ? -0.613 62.634 80.577 1.00 30.70 293 ILE A O 1
ATOM 2156 N N . GLN A 1 295 ? -0.717 64.791 79.946 1.00 30.26 294 GLN A N 1
ATOM 2157 C CA . GLN A 1 295 ? -0.672 64.492 78.520 1.00 30.54 294 GLN A CA 1
ATOM 2158 C C . GLN A 1 295 ? 0.579 65.187 77.995 1.00 29.66 294 GLN A C 1
ATOM 2159 O O . GLN A 1 295 ? 0.798 66.364 78.271 1.00 26.87 294 GLN A O 1
ATOM 2165 N N . GLU A 1 296 ? 1.408 64.455 77.262 1.00 31.04 295 GLU A N 1
ATOM 2166 C CA . GLU A 1 296 ? 2.619 65.029 76.693 1.00 32.71 295 GLU A CA 1
ATOM 2167 C C . GLU A 1 296 ? 2.631 64.775 75.188 1.00 34.88 295 GLU A C 1
ATOM 2168 O O . GLU A 1 296 ? 2.479 63.639 74.733 1.00 37.25 295 GLU A O 1
ATOM 2174 N N . PHE A 1 297 ? 2.833 65.840 74.423 1.00 36.29 296 PHE A N 1
ATOM 2175 C CA . PHE A 1 297 ? 2.815 65.760 72.969 1.00 38.05 296 PHE A CA 1
ATOM 2176 C C . PHE A 1 297 ? 4.148 65.426 7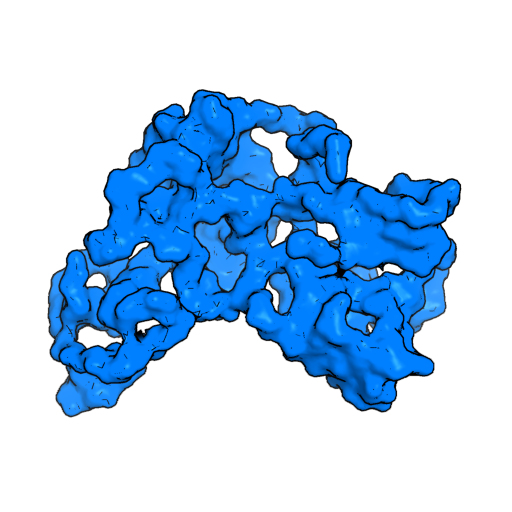2.295 1.00 38.65 296 PHE A C 1
ATOM 2177 O O . PHE A 1 297 ? 4.173 64.745 71.268 1.00 40.15 296 PHE A O 1
ATOM 2185 N N . VAL A 1 298 ? 5.249 65.896 72.864 1.00 38.17 297 VAL A N 1
ATOM 2186 C CA . VAL A 1 298 ? 6.570 65.565 72.340 1.00 37.43 297 VAL A CA 1
ATOM 2187 C C . VAL A 1 298 ? 7.169 64.733 73.462 1.00 38.71 297 VAL A C 1
ATOM 2188 O O . VAL A 1 298 ? 7.616 65.278 74.473 1.00 39.21 297 VAL A O 1
ATOM 2192 N N . THR A 1 299 ? 7.171 63.415 73.296 1.00 38.12 298 THR A N 1
ATOM 2193 C CA . THR A 1 299 ? 7.687 62.550 74.342 1.00 38.96 298 THR A CA 1
ATOM 2194 C C . THR A 1 299 ? 9.070 61.956 74.140 1.00 38.58 298 THR A C 1
ATOM 2195 O O . THR A 1 299 ? 9.259 61.003 73.380 1.00 40.70 298 THR A O 1
ATOM 2199 N N . TYR A 1 300 ? 10.031 62.552 74.832 1.00 37.42 299 TYR A N 1
ATOM 2200 C CA . TYR A 1 300 ? 11.413 62.105 74.856 1.00 35.72 299 TYR A CA 1
ATOM 2201 C C . TYR A 1 300 ? 12.079 62.832 76.010 1.00 35.41 299 TYR A C 1
ATOM 2202 O O . TYR A 1 300 ? 11.632 63.894 76.430 1.00 37.02 299 TYR A O 1
ATOM 2211 N N . ASP A 1 301 ? 13.134 62.229 76.533 1.00 36.48 300 ASP A N 1
ATOM 2212 C CA . ASP A 1 301 ? 13.893 62.766 77.652 1.00 35.59 300 ASP A CA 1
ATOM 2213 C C . ASP A 1 301 ? 14.290 64.237 77.434 1.00 33.72 300 ASP A C 1
ATOM 2214 O O . ASP A 1 301 ? 15.036 64.555 76.511 1.00 32.18 300 ASP A O 1
ATOM 2219 N N . SER A 1 302 ? 13.770 65.131 78.272 1.00 33.06 301 SER A N 1
ATOM 2220 C CA . SER A 1 302 ? 14.112 66.550 78.181 1.00 32.37 301 SER A CA 1
ATOM 2221 C C . SER A 1 302 ? 14.236 67.181 79.569 1.00 30.70 301 SER A C 1
ATOM 2222 O O . SER A 1 302 ? 13.623 66.717 80.529 1.00 32.22 301 SER A O 1
ATOM 2225 N N . SER A 1 303 ? 15.045 68.232 79.667 1.00 28.96 302 SER A N 1
ATOM 2226 C CA . SER A 1 303 ? 15.274 68.930 80.931 1.00 27.57 302 SER A CA 1
ATOM 2227 C C . SER A 1 303 ? 14.000 69.603 81.438 1.00 28.19 302 SER A C 1
ATOM 2228 O O . SER A 1 303 ? 13.693 69.563 82.631 1.00 28.06 302 SER A O 1
ATOM 2231 N N . ILE A 1 304 ? 13.275 70.234 80.522 1.00 28.54 303 ILE A N 1
ATOM 2232 C CA . ILE A 1 304 ? 12.018 70.904 80.843 1.00 28.67 303 ILE A CA 1
ATOM 2233 C C . ILE A 1 304 ? 10.909 70.241 80.025 1.00 28.27 303 ILE A C 1
ATOM 2234 O O . ILE A 1 304 ? 11.051 70.055 78.811 1.00 27.71 303 ILE A O 1
ATOM 2239 N N . HIS A 1 305 ? 9.820 69.866 80.688 1.00 26.88 304 HIS A N 1
ATOM 2240 C CA . HIS A 1 305 ? 8.702 69.235 79.999 1.00 27.15 304 HIS A CA 1
ATOM 2241 C C . HIS A 1 305 ? 7.523 70.193 79.866 1.00 29.40 304 HIS A C 1
ATOM 2242 O O . HIS A 1 305 ? 7.343 71.095 80.689 1.00 29.12 304 HIS A O 1
ATOM 2249 N N . SER A 1 306 ? 6.730 70.000 78.816 1.00 28.38 305 SER A N 1
ATOM 2250 C CA . SER A 1 306 ? 5.556 70.827 78.578 1.00 29.31 305 SER A CA 1
ATOM 2251 C C . SER A 1 306 ? 4.338 69.907 78.591 1.00 28.21 305 SER A C 1
ATOM 2252 O O . SER A 1 306 ? 4.154 69.094 77.688 1.00 28.10 305 SER A O 1
ATOM 2255 N N . TYR A 1 307 ? 3.508 70.038 79.621 1.00 26.40 306 TYR A N 1
ATOM 2256 C CA . TYR A 1 307 ? 2.342 69.177 79.758 1.00 26.26 306 TYR A CA 1
ATOM 2257 C C . TYR A 1 307 ? 0.985 69.857 79.691 1.00 26.60 306 TYR A C 1
ATOM 2258 O O . TYR A 1 307 ? 0.853 71.066 79.900 1.00 25.80 306 TYR A O 1
ATOM 2267 N N . LEU A 1 308 ? -0.023 69.045 79.395 1.00 26.16 307 LEU A N 1
ATOM 2268 C CA . LEU A 1 308 ? -1.411 69.484 79.415 1.00 25.71 307 LEU A CA 1
ATOM 2269 C C . LEU A 1 308 ? -1.796 68.743 80.690 1.00 23.58 307 LEU A C 1
ATOM 2270 O O . LEU A 1 308 ? -1.870 67.520 80.689 1.00 24.86 307 LEU A O 1
ATOM 2275 N N . ILE A 1 309 ? -2.008 69.476 81.775 1.00 21.23 308 ILE A N 1
ATOM 2276 C CA . ILE A 1 309 ? -2.318 68.874 83.074 1.00 21.40 308 ILE A CA 1
ATOM 2277 C C . ILE A 1 309 ? -3.758 69.048 83.552 1.00 22.02 308 ILE A C 1
ATOM 2278 O O . ILE A 1 309 ? -4.317 70.140 83.471 1.00 23.01 308 ILE A O 1
ATOM 2283 N N . THR A 1 310 ? -4.332 67.969 84.074 1.00 21.52 309 THR A N 1
ATOM 2284 C CA . THR A 1 310 ? -5.691 67.970 84.602 1.00 23.12 309 THR A CA 1
ATOM 2285 C C . THR A 1 310 ? -5.703 67.401 86.025 1.00 23.57 309 THR A C 1
ATOM 2286 O O . THR A 1 310 ? -5.270 66.268 86.245 1.00 24.44 309 THR A O 1
ATOM 2290 N N . ASP A 1 311 ? -6.188 68.189 86.983 1.00 22.62 310 ASP A N 1
ATOM 2291 C CA . ASP A 1 311 ? -6.273 67.757 88.379 1.00 21.98 310 ASP A CA 1
ATOM 2292 C C . ASP A 1 311 ? -7.668 67.180 88.615 1.00 24.56 310 ASP A C 1
ATOM 2293 O O . ASP A 1 311 ? -8.672 67.872 88.447 1.00 23.26 310 ASP A O 1
ATOM 2298 N N . GLU A 1 312 ? -7.728 65.916 89.013 1.00 25.17 311 GLU A N 1
ATOM 2299 C CA . GLU A 1 312 ? -9.000 65.241 89.225 1.00 28.07 311 GLU A CA 1
ATOM 2300 C C . GLU A 1 312 ? -9.922 65.832 90.293 1.00 29.78 311 GLU A C 1
ATOM 2301 O O . GLU A 1 312 ? -11.062 66.181 90.001 1.00 31.97 311 GLU A O 1
ATOM 2307 N N . ASN A 1 313 ? -9.436 65.944 91.524 1.00 29.23 312 ASN A N 1
ATOM 2308 C CA . ASN A 1 313 ? -10.244 66.475 92.618 1.00 29.69 312 ASN A CA 1
ATOM 2309 C C . ASN A 1 313 ? -10.891 67.833 92.365 1.00 29.16 312 ASN A C 1
ATOM 2310 O O . ASN A 1 313 ? -12.067 68.027 92.663 1.00 27.03 312 ASN A O 1
ATOM 2315 N N . SER A 1 314 ? -10.133 68.768 91.808 1.00 29.54 313 SER A N 1
ATOM 2316 C CA . SER A 1 314 ? -10.657 70.106 91.565 1.00 30.67 313 SER A CA 1
ATOM 2317 C C . SER A 1 314 ? -11.233 70.338 90.174 1.00 31.05 313 SER A C 1
ATOM 2318 O O . SER A 1 314 ? -12.019 71.263 89.980 1.00 31.63 313 SER A O 1
ATOM 2321 N N . GLY A 1 315 ? -10.844 69.519 89.203 1.00 30.98 314 GLY A N 1
ATOM 2322 C CA . GLY A 1 315 ? -11.347 69.726 87.855 1.00 31.57 314 GLY A CA 1
ATOM 2323 C C . GLY A 1 315 ? -10.681 70.933 87.213 1.00 32.03 314 GLY A C 1
ATOM 2324 O O . GLY A 1 315 ? -11.195 71.527 86.268 1.00 33.40 314 GLY A O 1
ATOM 2325 N N . SER A 1 316 ? -9.529 71.311 87.746 1.00 31.96 315 SER A N 1
ATOM 2326 C CA . SER A 1 316 ? -8.768 72.436 87.219 1.00 31.87 315 SER A CA 1
ATOM 2327 C C . SER A 1 316 ? -7.782 71.868 86.193 1.00 30.57 315 SER A C 1
ATOM 2328 O O . SER A 1 316 ? -7.480 70.676 86.224 1.00 30.39 315 SER A O 1
ATOM 2331 N N . SER A 1 317 ? -7.284 72.708 85.291 1.00 29.13 316 SER A N 1
ATOM 2332 C CA . SER A 1 317 ? -6.333 72.252 84.276 1.00 29.11 316 SER A CA 1
ATOM 2333 C C . SER A 1 317 ? -5.588 73.404 83.582 1.00 30.31 316 SER A C 1
ATOM 2334 O O . SER A 1 317 ? -5.998 74.563 83.672 1.00 31.16 316 SER A O 1
ATOM 2337 N N . LYS A 1 318 ? -4.481 73.077 82.912 1.00 30.74 317 LYS A N 1
ATOM 2338 C CA . LYS A 1 318 ? -3.683 74.063 82.180 1.00 30.81 317 LYS A CA 1
ATOM 2339 C C . LYS A 1 318 ? -3.144 73.396 80.915 1.00 30.82 317 LYS A C 1
ATOM 2340 O O . LYS A 1 318 ? -2.679 72.256 80.961 1.00 29.40 317 LYS A O 1
ATOM 2346 N N . SER A 1 319 ? -3.194 74.106 79.793 1.00 33.02 318 SER A N 1
ATOM 2347 C CA . SER A 1 319 ? -2.751 73.551 78.513 1.00 35.72 318 SER A CA 1
ATOM 2348 C C . SER A 1 319 ? -1.248 73.370 78.324 1.00 36.98 318 SER A C 1
ATOM 2349 O O . SER A 1 319 ? -0.798 72.318 77.862 1.00 39.02 318 SER A O 1
ATOM 2352 N N . VAL A 1 320 ? -0.474 74.395 78.654 1.00 36.30 319 VAL A N 1
ATOM 2353 C CA . VAL A 1 320 ? 0.971 74.320 78.500 1.00 36.04 319 VAL A CA 1
ATOM 2354 C C . VAL A 1 320 ? 1.655 74.623 79.824 1.00 36.19 319 VAL A C 1
ATOM 2355 O O . VAL A 1 320 ? 2.094 75.743 80.075 1.00 38.80 319 VAL A O 1
ATOM 2359 N N . CYS A 1 321 ? 1.732 73.610 80.674 1.00 32.78 320 CYS A N 1
ATOM 2360 C CA . CYS A 1 321 ? 2.353 73.760 81.978 1.00 33.11 320 CYS A CA 1
ATOM 2361 C C . CYS A 1 321 ? 3.779 73.217 81.951 1.00 32.13 320 CYS A C 1
ATOM 2362 O O . CYS A 1 321 ? 3.997 72.004 81.930 1.00 31.33 320 CYS A O 1
ATOM 2365 N N . THR A 1 322 ? 4.755 74.116 81.933 1.00 31.07 321 THR A N 1
ATOM 2366 C CA . THR A 1 322 ? 6.147 73.695 81.914 1.00 29.54 321 THR A CA 1
ATOM 2367 C C . THR A 1 322 ? 6.528 73.142 83.289 1.00 29.49 321 THR A C 1
ATOM 2368 O O . THR A 1 322 ? 6.205 73.735 84.332 1.00 28.71 321 THR A O 1
ATOM 2372 N N . VAL A 1 323 ? 7.205 71.996 83.290 1.00 25.64 322 VAL A N 1
ATOM 2373 C CA . VAL A 1 323 ? 7.623 71.353 84.529 1.00 24.07 322 VAL A CA 1
ATOM 2374 C C . VAL A 1 323 ? 9.081 70.898 84.475 1.00 25.42 322 VAL A C 1
ATOM 2375 O O . VAL A 1 323 ? 9.528 70.321 83.482 1.00 24.76 322 VAL A O 1
ATOM 2379 N N . ILE A 1 324 ? 9.825 71.169 85.543 1.00 25.90 323 ILE A N 1
ATOM 2380 C CA . ILE A 1 324 ? 11.227 70.769 85.606 1.00 26.76 323 ILE A CA 1
ATOM 2381 C C . ILE A 1 324 ? 11.479 70.026 86.910 1.00 26.95 323 ILE A C 1
ATOM 2382 O O . ILE A 1 324 ? 10.944 70.406 87.960 1.00 26.69 323 ILE A O 1
ATOM 2387 N N . ASP A 1 325 ? 12.282 68.966 86.849 1.00 26.75 324 ASP A N 1
ATOM 2388 C CA . ASP A 1 325 ? 12.581 68.192 88.049 1.00 27.63 324 ASP A CA 1
ATOM 2389 C C . ASP A 1 325 ? 13.920 68.562 88.678 1.00 29.12 324 ASP A C 1
ATOM 2390 O O . ASP A 1 325 ? 14.949 67.934 88.417 1.00 29.95 324 ASP A O 1
ATOM 2395 N N . LEU A 1 326 ? 13.895 69.596 89.506 1.00 29.47 325 LEU A N 1
ATOM 2396 C CA . LEU A 1 326 ? 15.091 70.047 90.199 1.00 30.60 325 LEU A CA 1
ATOM 2397 C C . LEU A 1 326 ? 15.003 69.594 91.643 1.00 29.87 325 LEU A C 1
ATOM 2398 O O . LEU A 1 326 ? 13.907 69.509 92.199 1.00 28.94 325 LEU A O 1
ATOM 2403 N N . LEU A 1 327 ? 16.147 69.279 92.247 1.00 29.44 326 LEU A N 1
ATOM 2404 C CA . LEU A 1 327 ? 16.151 68.908 93.655 1.00 29.95 326 LEU A CA 1
ATOM 2405 C C . LEU A 1 327 ? 15.615 70.177 94.312 1.00 29.52 326 LEU A C 1
ATOM 2406 O O . LEU A 1 327 ? 16.094 71.277 94.015 1.00 28.56 326 LEU A O 1
ATOM 2411 N N . LEU A 1 328 ? 14.622 70.044 95.185 1.00 30.39 327 LEU A N 1
ATOM 2412 C CA . LEU A 1 328 ? 14.048 71.227 95.815 1.00 32.57 327 LEU A CA 1
ATOM 2413 C C . LEU A 1 328 ? 15.122 72.111 96.450 1.00 33.17 327 LEU A C 1
ATOM 2414 O O . LEU A 1 328 ? 15.043 73.338 96.391 1.00 33.31 327 LEU A O 1
ATOM 2419 N N . ASP A 1 329 ? 16.128 71.484 97.048 1.00 35.33 328 ASP A N 1
ATOM 2420 C CA . ASP A 1 329 ? 17.223 72.223 97.666 1.00 36.69 328 ASP A CA 1
ATOM 2421 C C . ASP A 1 329 ? 17.864 73.130 96.626 1.00 36.34 328 ASP A C 1
ATOM 2422 O O . ASP A 1 329 ? 18.219 74.275 96.918 1.00 35.07 328 ASP A O 1
ATOM 2427 N N . ASP A 1 330 ? 18.008 72.620 95.402 1.00 35.60 329 ASP A N 1
ATOM 2428 C CA . ASP A 1 330 ? 18.608 73.413 94.339 1.00 34.77 329 ASP A CA 1
ATOM 2429 C C . ASP A 1 330 ? 17.703 74.547 93.901 1.00 35.26 329 ASP A C 1
ATOM 2430 O O . ASP A 1 330 ? 18.182 75.636 93.597 1.00 34.89 329 ASP A O 1
ATOM 2435 N N . PHE A 1 331 ? 16.396 74.295 93.865 1.00 35.33 330 PHE A N 1
ATOM 2436 C CA . PHE A 1 331 ? 15.448 75.320 93.451 1.00 36.19 330 PHE A CA 1
ATOM 2437 C C . PHE A 1 331 ? 15.472 76.497 94.418 1.00 36.86 330 PHE A C 1
ATOM 2438 O O . PHE A 1 331 ? 15.487 77.652 93.996 1.00 35.28 330 PHE A O 1
ATOM 2446 N N . VAL A 1 332 ? 15.473 76.197 95.715 1.00 38.52 331 VAL A N 1
ATOM 2447 C CA . VAL A 1 332 ? 15.480 77.246 96.726 1.00 42.14 331 VAL A CA 1
ATOM 2448 C C . VAL A 1 332 ? 16.728 78.113 96.648 1.00 42.22 331 VAL A C 1
ATOM 2449 O O . VAL A 1 332 ? 16.648 79.318 96.849 1.00 42.07 331 VAL A O 1
ATOM 2453 N N . ASP A 1 333 ? 17.877 77.511 96.348 1.00 44.53 332 ASP A N 1
ATOM 2454 C CA . ASP A 1 333 ? 19.110 78.287 96.242 1.00 45.95 332 ASP A CA 1
ATOM 2455 C C . ASP A 1 333 ? 19.030 79.236 95.058 1.00 46.21 332 ASP A C 1
ATOM 2456 O O . ASP A 1 333 ? 19.615 80.318 95.079 1.00 46.97 332 ASP A O 1
ATOM 2461 N N . ILE A 1 334 ? 18.307 78.816 94.024 1.00 47.62 333 ILE A N 1
ATOM 2462 C CA . ILE A 1 334 ? 18.130 79.621 92.821 1.00 47.96 333 ILE A CA 1
ATOM 2463 C C . ILE A 1 334 ? 17.217 80.810 93.104 1.00 49.35 333 ILE A C 1
ATOM 2464 O O . ILE A 1 334 ? 17.442 81.911 92.599 1.00 50.56 333 ILE A O 1
ATOM 2469 N N . VAL A 1 335 ? 16.176 80.582 93.901 1.00 48.87 334 VAL A N 1
ATOM 2470 C CA . VAL A 1 335 ? 15.236 81.647 94.221 1.00 49.50 334 VAL A CA 1
ATOM 2471 C C . VAL A 1 335 ? 15.818 82.636 95.230 1.00 50.13 334 VAL A C 1
ATOM 2472 O O . VAL A 1 335 ? 15.553 83.835 95.153 1.00 51.03 334 VAL A O 1
ATOM 2476 N N . LYS A 1 336 ? 16.619 82.140 96.166 1.00 50.85 335 LYS A N 1
ATOM 2477 C CA . LYS A 1 336 ? 17.221 83.011 97.168 1.00 52.84 335 LYS A CA 1
ATOM 2478 C C . LYS A 1 336 ? 18.405 83.801 96.611 1.00 54.42 335 LYS A C 1
ATOM 2479 O O . LYS A 1 336 ? 18.921 84.703 97.274 1.00 54.82 335 LYS A O 1
ATOM 2485 N N . SER A 1 337 ? 18.835 83.469 95.396 1.00 55.31 336 SER A N 1
ATOM 2486 C CA . SER A 1 337 ? 19.953 84.176 94.777 1.00 55.95 336 SER A CA 1
ATOM 2487 C C . SER A 1 337 ? 19.399 85.370 94.015 1.00 57.02 336 SER A C 1
ATOM 2488 O O . SER A 1 337 ? 20.137 86.272 93.622 1.00 57.00 336 SER A O 1
ATOM 2491 N N . LEU A 1 338 ? 18.090 85.355 93.798 1.00 58.68 337 LEU A N 1
ATOM 2492 C CA . LEU A 1 338 ? 17.418 86.434 93.092 1.00 60.21 337 LEU A CA 1
ATOM 2493 C C . LEU A 1 338 ? 16.967 87.463 94.117 1.00 61.41 337 LEU A C 1
ATOM 2494 O O . LEU A 1 338 ? 16.311 87.117 95.103 1.00 61.26 337 LEU A O 1
ATOM 2499 N N . ASN A 1 339 ? 17.329 88.722 93.896 1.00 63.06 338 ASN A N 1
ATOM 2500 C CA . ASN A 1 339 ? 16.919 89.784 94.805 1.00 65.22 338 ASN A CA 1
ATOM 2501 C C . ASN A 1 339 ? 15.662 90.387 94.197 1.00 65.93 338 ASN A C 1
ATOM 2502 O O . ASN A 1 339 ? 15.571 91.602 94.002 1.00 66.10 338 ASN A O 1
ATOM 2507 N N . LEU A 1 340 ? 14.702 89.517 93.889 1.00 66.15 339 LEU A N 1
ATOM 2508 C CA . LEU A 1 340 ? 13.449 89.930 93.279 1.00 66.77 339 LEU A CA 1
ATOM 2509 C C . LEU A 1 340 ? 12.985 91.271 93.817 1.00 67.67 339 LEU A C 1
ATOM 2510 O O . LEU A 1 340 ? 12.408 91.370 94.900 1.00 67.99 339 LEU A O 1
ATOM 2515 N N . LYS A 1 341 ? 13.273 92.301 93.036 1.00 68.12 340 LYS A N 1
ATOM 2516 C CA . LYS A 1 341 ? 12.921 93.673 93.349 1.00 68.89 340 LYS A CA 1
ATOM 2517 C C . LYS A 1 341 ? 13.014 94.316 91.977 1.00 69.59 340 LYS A C 1
ATOM 2518 O O . LYS A 1 341 ? 13.511 95.429 91.814 1.00 69.58 340 LYS A O 1
ATOM 2524 N N . CYS A 1 342 ? 12.544 93.562 90.991 1.00 71.07 341 CYS A N 1
ATOM 2525 C CA . CYS A 1 342 ? 12.547 93.970 89.597 1.00 72.20 341 CYS A CA 1
ATOM 2526 C C . CYS A 1 342 ? 11.335 93.276 88.977 1.00 72.42 341 CYS A C 1
ATOM 2527 O O . CYS A 1 342 ? 11.147 92.072 89.160 1.00 73.32 341 CYS A O 1
ATOM 2530 N N . VAL A 1 343 ? 10.515 94.037 88.256 1.00 72.10 342 VAL A N 1
ATOM 2531 C CA . VAL A 1 343 ? 9.303 93.506 87.632 1.00 71.98 342 VAL A CA 1
ATOM 2532 C C . VAL A 1 343 ? 9.558 92.330 86.679 1.00 71.60 342 VAL A C 1
ATOM 2533 O O . VAL A 1 343 ? 10.122 91.310 87.080 1.00 72.56 342 VAL A O 1
ATOM 2537 N N . SER A 1 344 ? 9.136 92.473 85.424 1.00 70.41 343 SER A N 1
ATOM 2538 C CA . SER A 1 344 ? 9.309 91.425 84.416 1.00 68.77 343 SER A CA 1
ATOM 2539 C C . SER A 1 344 ? 10.766 91.081 84.114 1.00 68.11 343 SER A C 1
ATOM 2540 O O . SER A 1 344 ? 11.365 91.623 83.181 1.00 68.07 343 SER A O 1
ATOM 2543 N N . LYS A 1 345 ? 11.330 90.169 84.898 1.00 66.71 344 LYS A N 1
ATOM 2544 C CA . LYS A 1 345 ? 12.710 89.749 84.700 1.00 65.01 344 LYS A CA 1
ATOM 2545 C C . LYS A 1 345 ? 12.740 88.697 83.587 1.00 63.84 344 LYS A C 1
ATOM 2546 O O . LYS A 1 345 ? 11.792 88.574 82.814 1.00 63.91 344 LYS A O 1
ATOM 2552 N N . VAL A 1 346 ? 13.831 87.944 83.518 1.00 61.91 345 VAL A N 1
ATOM 2553 C CA . VAL A 1 346 ? 14.007 86.896 82.519 1.00 59.60 345 VAL A CA 1
ATOM 2554 C C . VAL A 1 346 ? 15.341 86.217 82.827 1.00 58.37 345 VAL A C 1
ATOM 2555 O O . VAL A 1 346 ? 16.231 86.116 81.983 1.00 59.05 345 VAL A O 1
ATOM 2559 N N . VAL A 1 347 ? 15.453 85.758 84.068 1.00 55.83 346 VAL A N 1
ATOM 2560 C CA . VAL A 1 347 ? 16.648 85.099 84.572 1.00 54.33 346 VAL A CA 1
ATOM 2561 C C . VAL A 1 347 ? 17.081 83.889 83.750 1.00 53.45 346 VAL A C 1
ATOM 2562 O O . VAL A 1 347 ? 16.254 83.099 83.288 1.00 53.29 346 VAL A O 1
ATOM 2566 N N . ASN A 1 348 ? 18.389 83.760 83.563 1.00 51.28 347 ASN A N 1
ATOM 2567 C CA . ASN A 1 348 ? 18.942 82.637 82.824 1.00 49.33 347 ASN A CA 1
ATOM 2568 C C . ASN A 1 348 ? 19.550 81.653 83.809 1.00 46.70 347 ASN A C 1
ATOM 2569 O O . ASN A 1 348 ? 20.380 82.014 84.643 1.00 46.90 347 ASN A O 1
ATOM 2574 N N . VAL A 1 349 ? 19.114 80.404 83.719 1.00 43.12 348 VAL A N 1
ATOM 2575 C CA . VAL A 1 349 ? 19.606 79.370 84.610 1.00 39.34 348 VAL A CA 1
ATOM 2576 C C . VAL A 1 349 ? 20.196 78.258 83.766 1.00 35.47 348 VAL A C 1
ATOM 2577 O O . VAL A 1 349 ? 19.518 77.723 82.894 1.00 34.17 348 VAL A O 1
ATOM 2581 N N . ASN A 1 350 ? 21.460 77.918 84.005 1.00 31.44 349 ASN A N 1
ATOM 2582 C CA . ASN A 1 350 ? 22.073 76.845 83.234 1.00 29.28 349 ASN A CA 1
ATOM 2583 C C . ASN A 1 350 ? 21.733 75.514 83.885 1.00 25.97 349 ASN A C 1
ATOM 2584 O O . ASN A 1 350 ? 22.131 75.239 85.015 1.00 27.11 349 ASN A O 1
ATOM 2589 N N . VAL A 1 351 ? 20.979 74.696 83.166 1.00 23.79 350 VAL A N 1
ATOM 2590 C CA . VAL A 1 351 ? 20.572 73.387 83.668 1.00 22.76 350 VAL A CA 1
ATOM 2591 C C . VAL A 1 351 ? 20.966 72.334 82.639 1.00 22.61 350 VAL A C 1
ATOM 2592 O O . VAL A 1 351 ? 20.739 72.512 81.442 1.00 22.18 350 VAL A O 1
ATOM 2596 N N . ASP A 1 352 ? 21.549 71.238 83.104 1.00 22.34 351 ASP A N 1
ATOM 2597 C CA . ASP A 1 352 ? 21.963 70.180 82.194 1.00 23.38 351 ASP A CA 1
ATOM 2598 C C . ASP A 1 352 ? 22.806 70.730 81.031 1.00 22.65 351 ASP A C 1
ATOM 2599 O O . ASP A 1 352 ? 22.566 70.399 79.861 1.00 21.38 351 ASP A O 1
ATOM 2604 N N . PHE A 1 353 ? 23.774 71.584 81.368 1.00 22.97 352 PHE A N 1
ATOM 2605 C CA . PHE A 1 353 ? 24.691 72.181 80.397 1.00 24.91 352 PHE A CA 1
ATOM 2606 C C . PHE A 1 353 ? 24.064 73.184 79.437 1.00 27.48 352 PHE A C 1
ATOM 2607 O O . PHE A 1 353 ? 24.717 73.617 78.497 1.00 29.40 352 PHE A O 1
ATOM 2615 N N . LYS A 1 354 ? 22.811 73.558 79.657 1.00 30.99 353 LYS A N 1
ATOM 2616 C CA . LYS A 1 354 ? 22.158 74.498 78.752 1.00 31.37 353 LYS A CA 1
ATOM 2617 C C . LYS A 1 354 ? 21.463 75.653 79.471 1.00 31.94 353 LYS A C 1
ATOM 2618 O O . LYS A 1 354 ? 20.867 75.471 80.530 1.00 31.71 353 LYS A O 1
ATOM 2624 N N . ASP A 1 355 ? 21.555 76.841 78.877 1.00 32.58 354 ASP A N 1
ATOM 2625 C CA . ASP A 1 355 ? 20.946 78.055 79.418 1.00 32.40 354 ASP A CA 1
ATOM 2626 C C . ASP A 1 355 ? 19.447 78.094 79.123 1.00 33.62 354 ASP A C 1
ATOM 2627 O O . ASP A 1 355 ? 19.044 78.170 77.961 1.00 31.53 354 ASP A O 1
ATOM 2632 N N . PHE A 1 356 ? 18.629 78.023 80.170 1.00 34.66 355 PHE A N 1
ATOM 2633 C CA . PHE A 1 356 ? 17.174 78.082 80.014 1.00 38.78 355 PHE A CA 1
ATOM 2634 C C . PHE A 1 356 ? 16.707 79.375 80.656 1.00 39.88 355 PHE A C 1
ATOM 2635 O O . PHE A 1 356 ? 17.143 79.716 81.758 1.00 39.49 355 PHE A O 1
ATOM 2643 N N . GLN A 1 357 ? 15.822 80.096 79.978 1.00 43.39 356 GLN A N 1
ATOM 2644 C CA . GLN A 1 357 ? 15.325 81.353 80.524 1.00 48.32 356 GLN A CA 1
ATOM 2645 C C . GLN A 1 357 ? 14.052 81.164 81.349 1.00 50.51 356 GLN A C 1
ATOM 2646 O O . GLN A 1 357 ? 13.049 80.639 80.860 1.00 50.63 356 GLN A O 1
ATOM 2652 N N . PHE A 1 358 ? 14.114 81.577 82.611 1.00 52.64 357 PHE A N 1
ATOM 2653 C CA . PHE A 1 358 ? 12.975 81.478 83.516 1.00 54.57 357 PHE A CA 1
ATOM 2654 C C . PHE A 1 358 ? 12.315 82.848 83.650 1.00 56.69 357 PHE A C 1
ATOM 2655 O O . PHE A 1 358 ? 12.978 83.834 83.971 1.00 56.70 357 PHE A O 1
ATOM 2671 N N . LEU A 1 360 ? 10.455 85.663 85.418 1.00 64.49 359 LEU A N 1
ATOM 2672 C CA . LEU A 1 360 ? 10.297 86.033 86.816 1.00 65.98 359 LEU A CA 1
ATOM 2673 C C . LEU A 1 360 ? 9.603 87.354 87.101 1.00 67.41 359 LEU A C 1
ATOM 2674 O O . LEU A 1 360 ? 10.244 88.408 87.126 1.00 68.10 359 LEU A O 1
ATOM 2679 N N . TRP A 1 361 ? 8.291 87.301 87.308 1.00 68.48 360 TRP A N 1
ATOM 2680 C CA . TRP A 1 361 ? 7.553 88.501 87.670 1.00 69.14 360 TRP A CA 1
ATOM 2681 C C . TRP A 1 361 ? 7.767 88.517 89.179 1.00 69.88 360 TRP A C 1
ATOM 2682 O O . TRP A 1 361 ? 7.968 87.460 89.779 1.00 70.12 360 TRP A O 1
ATOM 2693 N N . CYS A 1 362 ? 7.747 89.690 89.798 1.00 70.13 361 CYS A N 1
ATOM 2694 C CA . CYS A 1 362 ? 7.959 89.761 91.239 1.00 70.56 361 CYS A CA 1
ATOM 2695 C C . CYS A 1 362 ? 6.899 88.978 92.015 1.00 70.69 361 CYS A C 1
ATOM 2696 O O . CYS A 1 362 ? 6.667 89.242 93.196 1.00 71.32 361 CYS A O 1
ATOM 2699 N N . ASN A 1 363 ? 6.268 88.008 91.353 1.00 70.04 362 ASN A N 1
ATOM 2700 C CA . ASN A 1 363 ? 5.219 87.199 91.973 1.00 68.94 362 ASN A CA 1
ATOM 2701 C C . ASN A 1 363 ? 5.147 85.774 91.419 1.00 68.09 362 ASN A C 1
ATOM 2702 O O . ASN A 1 363 ? 4.302 84.980 91.837 1.00 67.97 362 ASN A O 1
ATOM 2707 N N . GLU A 1 364 ? 6.031 85.454 90.479 1.00 67.00 363 GLU A N 1
ATOM 2708 C CA . GLU A 1 364 ? 6.056 84.126 89.877 1.00 65.09 363 GLU A CA 1
ATOM 2709 C C . GLU A 1 364 ? 7.407 83.839 89.224 1.00 63.33 363 GLU A C 1
ATOM 2710 O O . GLU A 1 364 ? 8.036 84.733 88.654 1.00 63.19 363 GLU A O 1
ATOM 2716 N N . GLU A 1 365 ? 7.848 82.589 89.328 1.00 61.37 364 GLU A N 1
ATOM 2717 C CA . GLU A 1 365 ? 9.110 82.136 88.747 1.00 59.81 364 GLU A CA 1
ATOM 2718 C C . GLU A 1 365 ? 8.818 80.839 87.993 1.00 59.22 364 GLU A C 1
ATOM 2719 O O . GLU A 1 365 ? 8.836 79.748 88.569 1.00 59.08 364 GLU A O 1
ATOM 2725 N N . LYS A 1 366 ? 8.545 80.962 86.701 1.00 58.13 365 LYS A N 1
ATOM 2726 C CA . LYS A 1 366 ? 8.220 79.802 85.881 1.00 58.84 365 LYS A CA 1
ATOM 2727 C C . LYS A 1 366 ? 9.226 79.604 84.762 1.00 59.17 365 LYS A C 1
ATOM 2728 O O . LYS A 1 366 ? 9.764 80.567 84.219 1.00 58.87 365 LYS A O 1
ATOM 2734 N N . VAL A 1 367 ? 9.483 78.351 84.415 1.00 60.38 366 VAL A N 1
ATOM 2735 C CA . VAL A 1 367 ? 10.399 78.078 83.324 1.00 62.28 366 VAL A CA 1
ATOM 2736 C C . VAL A 1 367 ? 9.647 78.377 82.023 1.00 63.91 366 VAL A C 1
ATOM 2737 O O . VAL A 1 367 ? 8.459 78.063 81.893 1.00 63.77 366 VAL A O 1
ATOM 2749 N N . THR A 1 369 ? 9.024 78.313 77.730 1.00 68.19 368 THR A N 1
ATOM 2750 C CA . THR A 1 369 ? 9.034 77.308 76.676 1.00 69.10 368 THR A CA 1
ATOM 2751 C C . THR A 1 369 ? 10.169 77.631 75.706 1.00 69.38 368 THR A C 1
ATOM 2752 O O . THR A 1 369 ? 10.166 78.683 75.064 1.00 69.73 368 THR A O 1
ATOM 2756 N N . PHE A 1 370 ? 11.141 76.728 75.611 1.00 69.58 369 PHE A N 1
ATOM 2757 C CA . PHE A 1 370 ? 12.284 76.927 74.725 1.00 69.35 369 PHE A CA 1
ATOM 2758 C C . PHE A 1 370 ? 12.246 75.961 73.546 1.00 69.17 369 PHE A C 1
ATOM 2759 O O . PHE A 1 370 ? 11.304 75.140 73.488 1.00 69.11 369 PHE A O 1
#

B-factor: mean 35.32, std 13.66, range [15.02, 97.92]

Solvent-accessible surface area: 17580 Å² total

GO terms:
  GO:0039714 cytoplasmic viral factory (C, IDA)

Radius of gyration: 22.85 Å; Cα contacts (8 Å, |Δi|>4): 666; chains: 1; bounding box: 56×68×55 Å

Secondary structure (DSSP, 8-state):
--HHHHHHHHHHHSS---------EEEETTEEEEEETTEEEEEEE--SSS-HHHHHHHHHTB--S-B--HHHHHHTT--EESS-B-EETTTTEESSS-BSSS-TTTB-S--TTS-EEEETTSTTHHHHHHH-SSEEEEESS--TT---B--S-EEETTEEESEETTEE---EEEEEETTEE----SSS-SS-----S-B------GGG-------------HHHHHHHTT-GGG-HHHHTT-B-SSSB-B---BHHHHHHHTTTS-EEEEESS-S--SEEEEEEEETTTTEEEEEEEEE---HHHHHHHHTT----SSS---EEEETTEEEE--BTTB-----

Foldseek 3Di:
DFLQQQVVCCVPPVADPVDDDGFDWDCDDLFIWTQDPNRTDTSGGDPEPDDNSQQSSQSRQADQAWDAALQLVVQVQAAEEECGWHAFVQSRGTNHPAYDVRDPVGHDPDCQQGAYEFEPVDPCRVVVQLPHQWYKYKYQDDDPVAAAKFQFWTQRVNDIGQADVNHTGTMDMWIHHRNHTDHQDQDDALDDPCHNQPFEFDPDDLVDDDADPVLVCCVDDPVVVCVVVVCVQLQCVFQQQWDLQDQAIGHNAESSNVSVLVVPWNKDWDADDTGDHQKGFTFIATHVRRHTHHTHIHGHGNVVVVVVVSVVDPLPDADDWDWDQYSNHTWTWDGSNYTHTPD

Sequence (343 aa):
SSLENVVYNLVNAGHFDGRAGELPCAVIGEKVIAKIQNEDVVVFKNNTPFPTNVAVELFAKRSIRPHPELKLFRNLNIDVCWSHVLWDYAKDSVFCSSTYKVCKYTDLQCIESLNVLFDGRDNGALEAFKKCRNGVYINTTKIKSLSIKGPQRADLNGVVVEKVGDSDVEFWFAVRKDGDDVIFSRTGSLEPSHARGTIFTQSRLLSSFTPRSEEKDFDLDDDVFIAKYSLQDYAFEHVVYGSFNQKIIGGLHLLIGLARRQQKSNLVIQEFVTYDSSIHSYLITDENSGSSKSVCTVIDLLLDDFVDIVKSLNLKCVSKVVNVNVDFKDFQFLWCNEEKVTF